Protein AF-A0A924SXF8-F1 (afdb_monomer)

Sequence (200 aa):
MKFSLQIQTGAGSKSRSRSLFQIPKNPAKGPARTVMILALWMTLASCSLAVVRPQQDMSDTSAAIKAAREVNAETLSPDLYRQANEAFFRARNEYRLKNFDLAKSYAAKARGFAERAEFESMQSGAQRMSTATPDAPPPPPPEPYAYPAPVGTPANPALQGTPSAPSTTQTPGSPSAGPSVPGGAPGTGGTPNPGGPSSP

Nearest PDB structures (foldseek):
  6rjx-assembly1_A  TM=6.994E-01  e=7.596E-01  Borreliella burgdorferi B31
  3qnj-assembly3_B  TM=4.629E-01  e=6.011E+00  Escherichia coli K-12

Secondary structure (DSSP, 8-state):
------------------------------HHHHHHHHHHHHHHHHGGG-----HHHHHHHHHHHHHHHHTTHHHH-HHHHHHHHHHHHHHHHHHHTT-HHHHHHHHHHHHHHHHHHHHHHHHTT------------------S------------TT----PPPP------------------------PPP-------

Mean predicted aligned error: 17.39 Å

Radius of gyration: 30.32 Å; Cα contacts (8 Å, |Δi|>4): 108; chains: 1; bounding box: 100×45×75 Å

Solvent-accessible surface area (backbone atoms only — not comparable to full-atom values): 12911 Å² total; per-residue (Å²): 137,88,84,80,83,83,82,82,80,81,82,80,82,76,82,78,82,82,74,83,77,79,79,81,88,77,82,88,76,61,69,69,61,55,53,53,52,53,52,52,52,53,57,60,62,62,64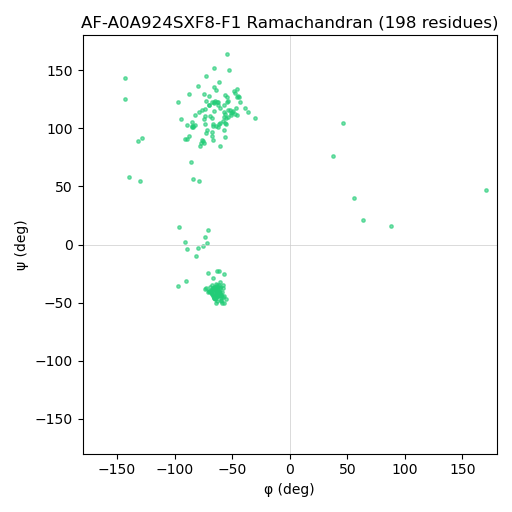,72,74,74,72,77,74,57,58,65,54,50,52,52,24,52,52,33,47,48,54,13,50,47,26,45,8,68,79,68,25,42,70,37,37,50,51,14,49,55,29,38,54,50,15,54,51,30,46,73,72,65,40,43,70,60,14,46,56,26,19,56,50,12,25,54,27,12,52,48,15,28,52,54,9,44,73,73,65,37,61,62,58,70,75,63,66,74,68,72,71,72,75,74,71,79,73,93,64,80,72,72,73,80,77,75,71,78,80,74,86,84,77,85,82,76,87,83,76,85,83,73,87,74,77,85,75,74,82,78,78,72,81,83,75,80,85,76,74,90,76,87,74,77,85,82,77,83,79,72,90,84,77,137

Structure (mmCIF, N/CA/C/O backbone):
data_AF-A0A924SXF8-F1
#
_entry.id   AF-A0A924SXF8-F1
#
loop_
_atom_site.group_PDB
_atom_site.id
_atom_site.type_symbol
_atom_site.label_atom_id
_atom_site.label_alt_id
_atom_site.label_comp_id
_atom_site.label_asym_id
_atom_site.label_entity_id
_atom_site.label_seq_id
_atom_site.pdbx_PDB_ins_code
_atom_site.Cartn_x
_atom_site.Cartn_y
_atom_site.Cartn_z
_atom_site.occupancy
_atom_site.B_iso_or_equiv
_atom_site.auth_seq_id
_atom_site.auth_comp_id
_atom_site.auth_asym_id
_atom_site.auth_atom_id
_atom_site.pdbx_PDB_model_num
ATOM 1 N N . MET A 1 1 ? -26.374 14.974 1.382 1.00 51.19 1 MET A N 1
ATOM 2 C CA . MET A 1 1 ? -25.180 15.619 0.789 1.00 51.19 1 MET A CA 1
ATOM 3 C C . MET A 1 1 ? -24.765 14.802 -0.433 1.00 51.19 1 MET A C 1
ATOM 5 O O . MET A 1 1 ? -24.428 13.640 -0.274 1.00 51.19 1 MET A O 1
ATOM 9 N N . LYS A 1 2 ? -24.923 15.337 -1.653 1.00 42.84 2 LYS A N 1
ATOM 10 C CA . LYS A 1 2 ? -24.641 14.637 -2.923 1.00 42.84 2 LYS A CA 1
ATOM 11 C C . LYS A 1 2 ? -23.213 14.969 -3.370 1.00 42.84 2 LYS A C 1
ATOM 13 O O . LYS A 1 2 ? -22.968 16.090 -3.801 1.00 42.84 2 LYS A O 1
ATOM 18 N N . PHE A 1 3 ? -22.291 14.013 -3.266 1.00 54.00 3 PHE A N 1
ATOM 19 C CA . PHE A 1 3 ? -20.944 14.139 -3.830 1.00 54.00 3 PHE A CA 1
ATOM 20 C C . PHE A 1 3 ? -20.974 13.728 -5.303 1.00 54.00 3 PHE A C 1
ATOM 22 O O . PHE A 1 3 ? -21.033 12.549 -5.641 1.00 54.00 3 PHE A O 1
ATOM 29 N N . SER A 1 4 ? -20.985 14.732 -6.178 1.00 57.72 4 SER A N 1
ATOM 30 C CA . SER A 1 4 ? -20.884 14.558 -7.624 1.00 57.72 4 SER A CA 1
ATOM 31 C C . SER A 1 4 ? -19.404 14.448 -7.994 1.00 57.72 4 SER A C 1
ATOM 33 O O . SER A 1 4 ? -18.683 15.445 -7.994 1.00 57.72 4 SER A O 1
ATOM 35 N N . LEU A 1 5 ? -18.927 13.226 -8.239 1.00 59.69 5 LEU A N 1
ATOM 36 C CA . LEU A 1 5 ? -17.546 12.957 -8.638 1.00 59.69 5 LEU A CA 1
ATOM 37 C C . LEU A 1 5 ? -17.449 13.021 -10.173 1.00 59.69 5 LEU A C 1
ATOM 39 O O . LEU A 1 5 ? -17.671 12.029 -10.864 1.00 59.69 5 LEU A O 1
ATOM 43 N N . GLN A 1 6 ? -17.150 14.201 -10.723 1.00 56.19 6 GLN A N 1
ATOM 44 C CA . GLN A 1 6 ? -16.763 14.319 -12.131 1.00 56.19 6 GLN A CA 1
ATOM 45 C C . GLN A 1 6 ? -15.333 13.794 -12.307 1.00 56.19 6 GLN A C 1
ATOM 47 O O . GLN A 1 6 ? -14.369 14.445 -11.910 1.00 56.19 6 GLN A O 1
ATOM 52 N N . ILE A 1 7 ? -15.188 12.623 -12.928 1.00 58.22 7 ILE A N 1
ATOM 53 C CA . ILE A 1 7 ? -13.895 12.148 -13.426 1.00 58.22 7 ILE A CA 1
ATOM 54 C C . ILE A 1 7 ? -13.739 12.655 -14.859 1.00 58.22 7 ILE A C 1
ATOM 56 O O . ILE A 1 7 ? -14.348 12.139 -15.794 1.00 58.22 7 ILE A O 1
ATOM 60 N N . GLN A 1 8 ? -12.929 13.697 -15.015 1.00 47.78 8 GLN A N 1
ATOM 61 C CA . GLN A 1 8 ? -12.599 14.302 -16.298 1.00 47.78 8 GLN A CA 1
ATOM 62 C C . GLN A 1 8 ? -11.441 13.517 -16.936 1.00 47.78 8 GLN A C 1
ATOM 64 O O . GLN A 1 8 ? -10.282 13.657 -16.551 1.00 47.78 8 GLN A O 1
ATOM 69 N N . THR A 1 9 ? -11.751 12.640 -17.890 1.00 45.38 9 THR A N 1
ATOM 70 C CA . THR A 1 9 ? -10.756 11.901 -18.680 1.00 45.38 9 THR A CA 1
ATOM 71 C C . THR A 1 9 ? -10.349 12.735 -19.896 1.00 45.38 9 THR A C 1
ATOM 73 O O . THR A 1 9 ? -10.985 12.727 -20.946 1.00 45.38 9 THR A O 1
ATOM 76 N N . GLY A 1 10 ? -9.273 13.509 -19.746 1.00 47.06 10 GLY A N 1
ATOM 77 C CA . GLY A 1 10 ? -8.681 14.295 -20.829 1.00 47.06 10 GLY A CA 1
ATOM 78 C C . GLY A 1 10 ? -7.880 13.425 -21.799 1.00 47.06 10 GLY A C 1
ATOM 79 O O . GLY A 1 10 ? -6.679 13.234 -21.621 1.00 47.06 10 GLY A O 1
ATOM 80 N N . ALA A 1 11 ? -8.528 12.913 -22.845 1.00 49.12 11 ALA A N 1
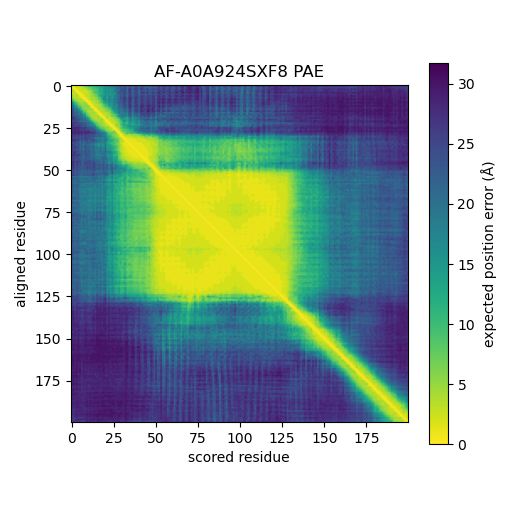ATOM 81 C CA . ALA A 1 11 ? -7.869 12.259 -23.975 1.00 49.12 11 ALA A CA 1
ATOM 82 C C . ALA A 1 11 ? -7.265 13.312 -24.930 1.00 49.12 11 ALA A C 1
ATOM 84 O O . ALA A 1 11 ? -7.872 13.721 -25.917 1.00 49.12 11 ALA A O 1
ATOM 85 N N . GLY A 1 12 ? -6.052 13.779 -24.623 1.00 51.91 12 GLY A N 1
ATOM 86 C CA . GLY A 1 12 ? -5.284 14.687 -25.479 1.00 51.91 12 GLY A CA 1
ATOM 87 C C . GLY A 1 12 ? -4.629 13.962 -26.658 1.00 51.91 12 GLY A C 1
ATOM 88 O O . GLY A 1 12 ? -3.474 13.550 -26.574 1.00 51.91 12 GLY A O 1
ATOM 89 N N . SER A 1 13 ? -5.356 13.826 -27.769 1.00 49.72 13 SER A N 1
ATOM 90 C CA . SER A 1 13 ? -4.833 13.331 -29.049 1.00 49.72 13 SER A CA 1
ATOM 91 C C . SER A 1 13 ? -3.927 14.382 -29.707 1.00 49.72 13 SER A C 1
ATOM 93 O O . SER A 1 13 ? -4.392 15.309 -30.369 1.00 49.72 13 SER A O 1
ATOM 95 N N . LYS A 1 14 ? -2.606 14.268 -29.510 1.00 57.16 14 LYS A N 1
ATOM 96 C CA . LYS A 1 14 ? -1.616 15.058 -30.258 1.00 57.16 14 LYS A CA 1
ATOM 97 C C . LYS A 1 14 ? -1.348 14.400 -31.611 1.00 57.16 14 LYS A C 1
ATOM 99 O O . LYS A 1 14 ? -0.621 13.412 -31.714 1.00 57.16 14 LYS A O 1
ATOM 104 N N . SER A 1 15 ? -1.950 15.000 -32.633 1.00 57.09 15 SER A N 1
ATOM 105 C CA . SER A 1 15 ? -1.690 14.787 -34.056 1.00 57.09 15 SER A CA 1
ATOM 106 C C . SER A 1 15 ? -0.183 14.798 -34.351 1.00 57.09 15 SER A C 1
ATOM 108 O O . SER A 1 15 ? 0.505 15.793 -34.116 1.00 57.09 15 SER A O 1
ATOM 110 N N . ARG A 1 16 ? 0.347 13.666 -34.832 1.00 57.38 16 ARG A N 1
ATOM 111 C CA . ARG A 1 16 ? 1.740 13.535 -35.278 1.00 57.38 16 ARG A CA 1
ATOM 112 C C . ARG A 1 16 ? 1.845 13.992 -36.730 1.00 57.38 16 ARG A C 1
ATOM 114 O O . ARG A 1 16 ? 1.539 13.227 -37.643 1.00 57.38 16 ARG A O 1
ATOM 121 N N . SER A 1 17 ? 2.344 15.208 -36.935 1.00 60.38 17 SER A N 1
ATOM 122 C CA . SER A 1 17 ? 2.905 15.630 -38.220 1.00 60.38 17 SER A CA 1
ATOM 123 C C . SER A 1 17 ? 4.040 14.683 -38.613 1.00 60.38 17 SER A C 1
ATOM 125 O O . SER A 1 17 ? 5.070 14.612 -37.943 1.00 60.38 17 SER A O 1
ATOM 127 N N . ARG A 1 18 ? 3.833 13.934 -39.700 1.00 58.84 18 ARG A N 1
ATOM 128 C CA . ARG A 1 18 ? 4.855 13.122 -40.366 1.00 58.84 18 ARG A CA 1
ATOM 129 C C . ARG A 1 18 ? 5.891 14.060 -40.990 1.00 58.84 18 ARG A C 1
ATOM 131 O O . ARG A 1 18 ? 5.703 14.516 -42.113 1.00 58.84 18 ARG A O 1
ATOM 138 N N . SER A 1 19 ? 6.974 14.359 -40.272 1.00 57.16 19 SER A N 1
ATOM 139 C CA . SER A 1 19 ? 8.163 14.923 -40.905 1.00 57.16 19 SER A CA 1
ATOM 140 C C . SER A 1 19 ? 8.861 13.814 -41.690 1.00 57.16 19 SER A C 1
ATOM 142 O O . SER A 1 19 ? 9.274 12.782 -41.160 1.00 57.16 19 SER A O 1
ATOM 144 N N . LEU A 1 20 ? 8.911 14.016 -43.002 1.00 68.69 20 LEU A N 1
ATOM 145 C CA . LEU A 1 20 ? 9.622 13.196 -43.966 1.00 68.69 20 LEU A CA 1
ATOM 146 C C . LEU A 1 20 ? 11.127 13.340 -43.682 1.00 68.69 20 LEU A C 1
ATOM 148 O O . LEU A 1 20 ? 11.776 14.267 -44.161 1.00 68.69 20 LEU A O 1
ATOM 152 N N . PHE A 1 21 ? 11.665 12.476 -42.822 1.00 53.75 21 PHE A N 1
ATOM 153 C CA . PHE A 1 21 ? 13.088 12.447 -42.497 1.00 53.75 21 PHE A CA 1
ATOM 154 C C . PHE A 1 21 ? 13.872 12.006 -43.739 1.00 53.75 21 PHE A C 1
ATOM 156 O O . PHE A 1 21 ? 13.904 10.828 -44.094 1.00 53.75 21 PHE A O 1
ATOM 163 N N . GLN A 1 22 ? 14.489 12.972 -44.419 1.00 56.34 22 GLN A N 1
ATOM 164 C CA . GLN A 1 22 ? 15.504 12.698 -45.427 1.00 56.34 22 GLN A CA 1
ATOM 165 C C . GLN A 1 22 ? 16.711 12.051 -44.740 1.00 56.34 22 GLN A C 1
ATOM 167 O O . GLN A 1 22 ? 17.268 12.601 -43.793 1.00 56.34 22 GLN A O 1
ATOM 172 N N . ILE A 1 23 ? 17.092 10.862 -45.206 1.00 57.41 23 ILE A N 1
ATOM 173 C CA . ILE A 1 23 ? 18.226 10.089 -44.695 1.00 57.41 23 ILE A CA 1
ATOM 174 C C . ILE A 1 23 ? 19.505 10.629 -45.362 1.00 57.41 23 ILE A C 1
ATOM 176 O O . ILE A 1 23 ? 19.668 10.434 -46.571 1.00 57.41 23 ILE A O 1
ATOM 180 N N . PRO A 1 24 ? 20.428 11.290 -44.637 1.00 61.16 24 PRO A N 1
ATOM 181 C CA . PRO A 1 24 ? 21.704 11.694 -45.214 1.00 61.16 24 PRO A CA 1
ATOM 182 C C . PRO A 1 24 ? 22.582 10.459 -45.467 1.00 61.16 24 PRO A C 1
ATOM 184 O O . PRO A 1 24 ? 22.932 9.717 -44.546 1.00 61.16 24 PRO A O 1
ATOM 187 N N . LYS A 1 25 ? 22.961 10.245 -46.731 1.00 57.00 25 LYS A N 1
ATOM 188 C CA . LYS A 1 25 ? 23.947 9.237 -47.148 1.00 57.00 25 LYS A CA 1
ATOM 189 C C . LYS A 1 25 ? 25.353 9.733 -46.794 1.00 57.00 25 LYS A C 1
ATOM 191 O O . LYS A 1 25 ? 25.991 10.405 -47.596 1.00 57.00 25 LYS A O 1
ATOM 196 N N . ASN A 1 26 ? 25.828 9.421 -45.590 1.00 57.44 26 ASN A N 1
ATOM 197 C CA . ASN A 1 26 ? 27.209 9.707 -45.198 1.00 57.44 26 ASN A CA 1
ATOM 198 C C . ASN A 1 26 ? 28.152 8.555 -45.608 1.00 57.44 26 ASN A C 1
ATOM 200 O O . ASN A 1 26 ? 27.863 7.402 -45.278 1.00 57.44 26 ASN A O 1
ATOM 204 N N . PRO A 1 27 ? 29.281 8.838 -46.285 1.00 62.22 27 PRO A N 1
ATOM 205 C CA . PRO A 1 27 ? 30.228 7.821 -46.730 1.00 62.22 27 PRO A CA 1
ATOM 206 C C . PRO A 1 27 ? 31.170 7.345 -45.607 1.00 62.22 27 PRO A C 1
ATOM 208 O O . PRO A 1 27 ? 31.709 8.135 -44.833 1.00 62.22 27 PRO A O 1
ATOM 211 N N . ALA A 1 28 ? 31.351 6.022 -45.558 1.00 58.47 28 ALA A N 1
ATOM 212 C CA . ALA A 1 28 ? 32.503 5.269 -45.049 1.00 58.47 28 ALA A CA 1
ATOM 213 C C . ALA A 1 28 ? 33.222 5.808 -43.789 1.00 58.47 28 ALA A C 1
ATOM 215 O O . ALA A 1 28 ? 34.350 6.291 -43.848 1.00 58.47 28 ALA A O 1
ATOM 216 N N . LYS A 1 29 ? 32.623 5.622 -42.606 1.00 56.16 29 LYS A N 1
ATOM 217 C CA . LYS A 1 29 ? 33.381 5.542 -41.341 1.00 56.16 29 LYS A CA 1
ATOM 218 C C . LYS A 1 29 ? 33.590 4.060 -41.018 1.00 56.16 29 LYS A C 1
ATOM 220 O O . LYS A 1 29 ? 32.617 3.318 -40.962 1.00 56.16 29 LYS A O 1
ATOM 225 N N . GLY A 1 30 ? 34.851 3.643 -40.867 1.00 69.12 30 GLY A N 1
ATOM 226 C CA . GLY A 1 30 ? 35.259 2.238 -40.732 1.00 69.12 30 GLY A CA 1
ATOM 227 C C . GLY A 1 30 ? 34.557 1.455 -39.607 1.00 69.12 30 GLY A C 1
ATOM 228 O O . GLY A 1 30 ? 33.987 2.058 -38.691 1.00 69.12 30 GLY A O 1
ATOM 229 N N . PRO A 1 31 ? 34.632 0.108 -39.642 1.00 77.56 31 PRO A N 1
ATOM 230 C CA . PRO A 1 31 ? 33.830 -0.786 -38.797 1.00 77.56 31 PRO A CA 1
ATOM 231 C C . PRO A 1 31 ? 34.003 -0.534 -37.291 1.00 77.56 31 PRO A C 1
ATOM 233 O O . PRO A 1 31 ? 33.070 -0.757 -36.524 1.00 77.56 31 PRO A O 1
ATOM 236 N N . ALA A 1 32 ? 35.143 0.023 -36.866 1.00 78.81 32 ALA A N 1
ATOM 237 C CA . ALA A 1 32 ? 35.430 0.347 -35.469 1.00 78.81 32 ALA A CA 1
ATOM 238 C C . ALA A 1 32 ? 34.412 1.313 -34.829 1.00 78.81 32 ALA A C 1
ATOM 240 O O . ALA A 1 32 ? 34.043 1.137 -33.670 1.00 78.81 32 ALA A O 1
ATOM 241 N N . ARG A 1 33 ? 33.904 2.308 -35.572 1.00 81.94 33 ARG A N 1
ATOM 242 C CA . ARG A 1 33 ? 32.908 3.256 -35.035 1.00 81.94 33 ARG A CA 1
ATOM 243 C C . ARG A 1 33 ? 31.532 2.614 -34.876 1.00 81.94 33 ARG A C 1
ATOM 245 O O . ARG A 1 33 ? 30.848 2.883 -33.893 1.00 81.94 33 ARG A O 1
ATOM 252 N N . THR A 1 34 ? 31.149 1.742 -35.803 1.00 84.12 34 THR A N 1
ATOM 253 C CA . THR A 1 34 ? 29.876 1.013 -35.741 1.00 84.12 34 THR A CA 1
ATOM 254 C C . THR A 1 34 ? 29.870 0.008 -34.593 1.00 84.12 34 THR A C 1
ATOM 256 O O . THR A 1 34 ? 28.885 -0.062 -33.866 1.00 84.12 34 THR A O 1
ATOM 259 N N . VAL A 1 35 ? 30.981 -0.706 -34.369 1.00 90.44 35 VAL A N 1
ATOM 260 C CA . VAL A 1 35 ? 31.127 -1.632 -33.232 1.00 90.44 35 VAL A CA 1
ATOM 261 C C . VAL A 1 35 ? 31.004 -0.889 -31.898 1.00 90.44 35 VAL A C 1
ATOM 263 O O . VAL A 1 35 ? 30.296 -1.356 -31.010 1.00 90.44 35 VAL A O 1
ATOM 266 N N . MET A 1 36 ? 31.602 0.302 -31.774 1.00 89.69 36 MET A N 1
ATOM 267 C CA . MET A 1 36 ? 31.482 1.123 -30.562 1.00 89.69 36 MET A CA 1
ATOM 268 C C . MET A 1 36 ? 30.040 1.578 -30.301 1.00 89.69 36 MET A C 1
ATOM 270 O O . MET A 1 36 ? 29.562 1.500 -29.172 1.00 89.69 36 MET A O 1
ATOM 274 N N . ILE A 1 37 ? 29.330 2.022 -31.345 1.00 92.12 37 ILE A N 1
ATOM 275 C CA . ILE A 1 37 ? 27.925 2.432 -31.227 1.00 92.12 37 ILE A CA 1
ATOM 276 C C . ILE A 1 37 ? 27.059 1.227 -30.837 1.00 92.12 37 ILE A C 1
ATOM 278 O O . ILE A 1 37 ? 26.239 1.338 -29.934 1.00 92.12 37 ILE A O 1
ATOM 282 N N . LEU A 1 38 ? 27.263 0.061 -31.449 1.00 91.69 38 LEU A N 1
ATOM 283 C CA . LEU A 1 38 ? 26.466 -1.135 -31.165 1.00 91.69 38 LEU A CA 1
ATOM 284 C C . LEU A 1 38 ? 26.715 -1.676 -29.745 1.00 91.69 38 LEU A C 1
ATOM 286 O O . LEU A 1 38 ? 25.766 -2.053 -29.060 1.00 91.69 38 LEU A O 1
ATOM 290 N N . ALA A 1 39 ? 27.961 -1.628 -29.264 1.00 93.06 39 ALA A N 1
ATOM 291 C CA . ALA A 1 39 ? 28.301 -1.953 -27.880 1.00 93.06 39 ALA A CA 1
ATOM 292 C C . ALA A 1 39 ? 27.656 -0.977 -26.879 1.00 93.06 39 ALA A C 1
ATOM 294 O O . ALA A 1 39 ? 27.126 -1.413 -25.860 1.00 93.06 39 ALA A O 1
ATOM 295 N N . LEU A 1 40 ? 27.629 0.324 -27.191 1.00 92.44 40 LEU A N 1
ATOM 296 C CA . LEU A 1 40 ? 26.956 1.337 -26.373 1.00 92.44 40 LEU A CA 1
ATOM 297 C C . LEU A 1 40 ? 25.435 1.121 -26.320 1.00 92.44 40 LEU A C 1
ATOM 299 O O . LEU A 1 40 ? 24.816 1.291 -25.273 1.00 92.44 40 LEU A O 1
ATOM 303 N N . TRP A 1 41 ? 24.822 0.708 -27.430 1.00 92.62 41 TRP A N 1
ATOM 304 C CA . TRP A 1 41 ? 23.404 0.346 -27.449 1.00 92.62 41 TRP A CA 1
ATOM 305 C C . TRP A 1 41 ? 23.116 -0.913 -26.619 1.00 92.62 41 TRP A C 1
ATOM 307 O O . TRP A 1 41 ? 22.109 -0.949 -25.915 1.00 92.62 41 TRP A O 1
ATOM 317 N N . MET A 1 42 ? 24.006 -1.910 -26.635 1.00 89.50 42 MET A N 1
ATOM 318 C CA . MET A 1 42 ? 23.862 -3.122 -25.817 1.00 89.50 42 MET A CA 1
ATOM 319 C C . MET A 1 42 ? 24.012 -2.848 -24.318 1.00 89.50 42 MET A C 1
ATOM 321 O O . MET A 1 42 ? 23.250 -3.391 -23.518 1.00 89.50 42 MET A O 1
ATOM 325 N N . THR A 1 43 ? 24.934 -1.969 -23.916 1.00 88.06 43 THR A N 1
ATOM 326 C CA . THR A 1 43 ? 25.069 -1.586 -22.504 1.00 88.06 43 THR A CA 1
ATOM 327 C C . THR A 1 43 ? 23.893 -0.731 -22.034 1.00 88.06 43 THR A C 1
ATOM 329 O O . THR A 1 43 ? 23.356 -0.989 -20.957 1.00 88.06 43 THR A O 1
ATOM 332 N N . LEU A 1 44 ? 23.403 0.208 -22.851 1.00 84.69 44 LEU A N 1
ATOM 333 C CA . LEU A 1 44 ? 22.215 1.009 -22.525 1.00 84.69 44 LEU A CA 1
ATOM 334 C C . LEU A 1 44 ? 20.933 0.165 -22.441 1.00 84.69 44 LEU A C 1
ATOM 336 O O . LEU A 1 44 ? 20.119 0.390 -21.546 1.00 84.69 44 LEU A O 1
ATOM 340 N N . ALA A 1 45 ? 20.771 -0.838 -23.308 1.00 86.38 45 ALA A N 1
ATOM 341 C CA . ALA A 1 45 ? 19.632 -1.756 -23.262 1.00 86.38 45 ALA A CA 1
ATOM 342 C C . ALA A 1 45 ? 19.632 -2.644 -22.003 1.00 86.38 45 ALA A C 1
ATOM 344 O O . ALA A 1 45 ? 18.569 -3.028 -21.515 1.00 86.38 45 ALA A O 1
ATOM 345 N N . SER A 1 46 ? 20.809 -2.943 -21.441 1.00 85.31 46 SER A N 1
ATOM 346 C CA . SER A 1 46 ? 20.928 -3.791 -20.247 1.00 85.31 46 SER A CA 1
ATOM 347 C C . SER A 1 46 ? 20.429 -3.123 -18.954 1.00 85.31 46 SER A C 1
ATOM 349 O O . SER A 1 46 ? 19.974 -3.814 -18.043 1.00 85.31 46 SER A O 1
ATOM 351 N N . CYS A 1 47 ? 20.413 -1.786 -18.880 1.00 76.06 47 CYS A N 1
ATOM 352 C CA . CYS A 1 47 ? 19.994 -1.059 -17.674 1.00 76.06 47 CYS A CA 1
ATOM 353 C C . CYS A 1 47 ? 18.468 -0.913 -17.505 1.00 76.06 47 CYS A C 1
ATOM 355 O O . CYS A 1 47 ? 18.015 -0.508 -16.436 1.00 76.06 47 CYS A O 1
ATOM 357 N N . SER A 1 48 ? 17.643 -1.247 -18.504 1.00 70.25 48 SER A N 1
ATOM 358 C CA . SER A 1 48 ? 16.182 -1.043 -18.432 1.00 70.25 48 SER A CA 1
ATOM 359 C C . SER A 1 48 ? 15.416 -2.104 -17.627 1.00 70.25 48 SER A C 1
ATOM 361 O O . SER A 1 48 ? 14.208 -1.981 -17.449 1.00 70.25 48 SER A O 1
ATOM 363 N N . LEU A 1 49 ? 16.088 -3.142 -17.120 1.00 67.75 49 LEU A N 1
ATOM 364 C CA . LEU A 1 49 ? 15.443 -4.238 -16.381 1.00 67.75 49 LEU A CA 1
ATOM 365 C C . LEU A 1 49 ? 15.338 -3.998 -14.865 1.00 67.75 49 LEU A C 1
ATOM 367 O O . LEU A 1 49 ? 14.714 -4.795 -14.163 1.00 67.75 49 LEU A O 1
ATOM 371 N N . ALA A 1 50 ? 15.893 -2.901 -14.347 1.00 77.25 50 ALA A N 1
ATOM 372 C CA . ALA A 1 50 ? 15.846 -2.570 -12.924 1.00 77.25 50 ALA A CA 1
ATOM 373 C C . ALA A 1 50 ? 14.542 -1.846 -12.533 1.00 77.25 50 ALA A C 1
ATOM 375 O O . ALA A 1 50 ? 14.569 -0.752 -11.971 1.00 77.25 50 ALA A O 1
ATOM 376 N N . VAL A 1 51 ? 13.378 -2.445 -12.812 1.00 81.81 51 VAL A N 1
ATOM 377 C CA . VAL A 1 51 ? 12.131 -1.979 -12.186 1.00 81.81 51 VAL A CA 1
ATOM 378 C C . VAL A 1 51 ? 12.142 -2.432 -10.728 1.00 81.81 51 VAL A C 1
ATOM 380 O O . VAL A 1 51 ? 12.080 -3.628 -10.427 1.00 81.81 51 VAL A O 1
ATOM 383 N N . VAL A 1 52 ? 12.269 -1.469 -9.815 1.00 91.69 52 VAL A N 1
ATOM 384 C CA . VAL A 1 52 ? 12.336 -1.722 -8.372 1.00 91.69 52 VAL A CA 1
ATOM 385 C C . VAL A 1 52 ? 11.001 -2.293 -7.897 1.00 91.69 52 VAL A C 1
ATOM 387 O O . VAL A 1 52 ? 9.948 -1.675 -8.046 1.00 91.69 52 VAL A O 1
ATOM 390 N N . ARG A 1 53 ? 11.037 -3.490 -7.304 1.00 95.00 53 ARG A N 1
ATOM 391 C CA . ARG A 1 53 ? 9.851 -4.119 -6.713 1.00 95.00 53 ARG A CA 1
ATOM 392 C C . ARG A 1 53 ? 9.456 -3.345 -5.446 1.00 95.00 53 ARG A C 1
ATOM 394 O O . ARG A 1 53 ? 10.307 -3.213 -4.566 1.00 95.00 53 ARG A O 1
ATOM 401 N N . PRO A 1 54 ? 8.195 -2.901 -5.282 1.00 97.12 54 PRO A N 1
ATOM 402 C CA . PRO A 1 54 ? 7.751 -2.1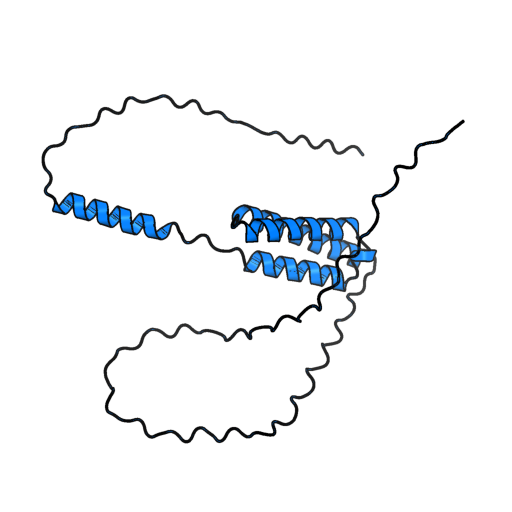18 -4.126 1.00 97.12 54 PRO A CA 1
ATOM 403 C C . PRO A 1 54 ? 7.505 -3.016 -2.898 1.00 97.12 54 PRO A C 1
ATOM 405 O O . PRO A 1 54 ? 6.413 -3.056 -2.339 1.00 97.12 54 PRO A O 1
ATOM 408 N N . GLN A 1 55 ? 8.514 -3.798 -2.501 1.00 97.00 55 GLN A N 1
ATOM 409 C CA . GLN A 1 55 ? 8.444 -4.700 -1.346 1.00 97.00 55 GLN A CA 1
ATOM 410 C C . GLN A 1 55 ? 8.200 -3.926 -0.048 1.00 97.00 55 GLN A C 1
ATOM 412 O O . GLN A 1 55 ? 7.365 -4.339 0.751 1.00 97.00 55 GLN A O 1
ATOM 417 N N . GLN A 1 56 ? 8.865 -2.778 0.103 1.00 97.62 56 GLN A N 1
ATOM 418 C CA . GLN A 1 56 ? 8.733 -1.919 1.276 1.00 97.62 56 GLN A CA 1
ATOM 419 C C . GLN A 1 56 ? 7.320 -1.330 1.411 1.00 97.62 56 GLN A C 1
ATOM 421 O O . GLN A 1 56 ? 6.712 -1.420 2.471 1.00 97.62 56 GLN A O 1
ATOM 426 N N . ASP A 1 57 ? 6.734 -0.818 0.323 1.00 98.12 57 ASP A N 1
ATOM 427 C CA . ASP A 1 57 ? 5.367 -0.276 0.361 1.00 98.12 57 ASP A CA 1
ATOM 428 C C . ASP A 1 57 ? 4.335 -1.361 0.734 1.00 98.12 57 ASP A C 1
ATOM 430 O O . ASP A 1 57 ? 3.373 -1.110 1.465 1.00 98.12 57 ASP A O 1
ATOM 434 N N . MET A 1 58 ? 4.542 -2.593 0.256 1.00 98.06 58 MET A N 1
ATOM 435 C CA . MET A 1 58 ? 3.676 -3.735 0.563 1.00 98.06 58 MET A CA 1
ATOM 436 C C . MET A 1 58 ? 3.815 -4.192 2.020 1.00 98.06 58 MET A C 1
ATOM 438 O O . MET A 1 58 ? 2.798 -4.509 2.645 1.00 98.06 58 MET A O 1
ATOM 442 N N . SER A 1 59 ? 5.037 -4.214 2.571 1.00 98.25 59 SER A N 1
ATOM 443 C CA . SER A 1 59 ? 5.265 -4.536 3.984 1.00 98.25 59 SER A CA 1
ATOM 444 C C . SER A 1 59 ? 4.663 -3.474 4.899 1.00 98.25 59 SER A C 1
ATOM 446 O O . SER A 1 59 ? 3.920 -3.827 5.814 1.00 98.25 59 SER A O 1
ATOM 448 N N . ASP A 1 60 ? 4.876 -2.193 4.598 1.00 98.25 60 ASP A N 1
ATOM 449 C CA . ASP A 1 60 ? 4.331 -1.072 5.369 1.00 98.25 60 ASP A CA 1
ATOM 450 C C . ASP A 1 60 ? 2.800 -1.106 5.399 1.00 98.25 60 ASP A C 1
ATOM 452 O O . ASP A 1 60 ? 2.183 -0.963 6.452 1.00 98.25 60 ASP A O 1
ATOM 456 N N . THR A 1 61 ? 2.173 -1.368 4.249 1.00 98.50 61 THR A N 1
ATOM 457 C CA . THR A 1 61 ? 0.712 -1.490 4.152 1.00 98.50 61 THR A CA 1
ATOM 458 C C . THR A 1 61 ? 0.189 -2.658 4.988 1.00 98.50 61 THR A C 1
ATOM 460 O O . THR A 1 61 ? -0.825 -2.530 5.671 1.00 98.50 61 THR A O 1
ATOM 463 N N . SER A 1 62 ? 0.882 -3.802 4.971 1.00 98.38 62 SER A N 1
ATOM 464 C CA . SER A 1 62 ? 0.491 -4.955 5.788 1.00 98.38 62 SER A CA 1
ATOM 465 C C . SER A 1 62 ? 0.627 -4.687 7.289 1.00 98.38 62 SER A C 1
ATOM 467 O O . SER A 1 62 ? -0.234 -5.110 8.060 1.00 98.38 62 SER A O 1
ATOM 469 N N . ALA A 1 63 ? 1.657 -3.936 7.694 1.00 98.06 63 ALA A N 1
ATOM 470 C CA . ALA A 1 63 ? 1.842 -3.497 9.071 1.00 98.06 63 ALA A CA 1
ATOM 471 C C . ALA A 1 63 ? 0.737 -2.517 9.499 1.00 98.06 63 ALA A C 1
ATOM 473 O O . ALA A 1 63 ? 0.172 -2.685 10.574 1.00 98.06 63 ALA A O 1
ATOM 474 N N . ALA A 1 64 ? 0.357 -1.568 8.636 1.00 98.12 64 ALA A N 1
ATOM 475 C CA . ALA A 1 64 ? -0.734 -0.628 8.901 1.00 98.12 64 ALA A CA 1
ATOM 476 C C . ALA A 1 64 ? -2.098 -1.329 9.054 1.00 98.12 64 ALA A C 1
ATOM 478 O O . ALA A 1 64 ? -2.837 -1.052 9.994 1.00 98.12 64 ALA A O 1
ATOM 479 N N . ILE A 1 65 ? -2.429 -2.291 8.181 1.00 98.25 65 ILE A N 1
ATOM 480 C CA . ILE A 1 65 ? -3.669 -3.083 8.308 1.00 98.25 65 ILE A CA 1
ATOM 481 C C . ILE A 1 65 ? -3.667 -3.904 9.606 1.00 98.25 65 ILE A C 1
ATOM 483 O O . ILE A 1 65 ? -4.714 -4.059 10.239 1.00 98.25 65 ILE A O 1
ATOM 487 N N . LYS A 1 66 ? -2.503 -4.424 10.016 1.00 97.38 66 LYS A N 1
ATOM 488 C CA . LYS A 1 66 ? -2.354 -5.133 11.291 1.00 97.38 66 LYS A CA 1
ATOM 489 C C . LYS A 1 66 ? -2.581 -4.194 12.482 1.00 97.38 66 LYS A C 1
ATOM 491 O O . LYS A 1 66 ? -3.361 -4.547 13.357 1.00 97.38 66 LYS A O 1
ATOM 496 N N . ALA A 1 67 ? -1.989 -3.001 12.478 1.00 96.50 67 ALA A N 1
ATOM 497 C CA . ALA A 1 67 ? -2.197 -1.993 13.521 1.00 96.50 67 ALA A CA 1
ATOM 498 C C . ALA A 1 67 ? -3.675 -1.571 13.633 1.00 96.50 67 ALA A C 1
ATOM 500 O O . ALA A 1 67 ? -4.234 -1.541 14.726 1.00 96.50 67 ALA A O 1
ATOM 501 N N . ALA A 1 68 ? -4.354 -1.356 12.499 1.00 97.50 68 ALA A N 1
ATOM 502 C CA . ALA A 1 68 ? -5.790 -1.073 12.478 1.00 97.50 68 ALA A CA 1
ATOM 503 C C . ALA A 1 68 ? -6.623 -2.227 13.072 1.00 97.50 68 ALA A C 1
ATOM 505 O O . ALA A 1 68 ? -7.608 -2.001 13.775 1.00 97.50 68 ALA A O 1
ATOM 506 N N . ARG A 1 69 ? -6.219 -3.482 12.841 1.00 97.12 69 ARG A N 1
ATOM 507 C CA . ARG A 1 69 ? -6.868 -4.643 13.465 1.00 97.12 69 ARG A CA 1
ATOM 508 C C . ARG A 1 69 ? -6.658 -4.678 14.982 1.00 97.12 69 ARG A C 1
ATOM 510 O O . ARG A 1 69 ? -7.597 -5.004 15.697 1.00 97.12 69 ARG A O 1
ATOM 517 N N . GLU A 1 70 ? -5.474 -4.322 15.477 1.00 95.81 70 GLU A N 1
ATOM 518 C CA . GLU A 1 70 ? -5.150 -4.309 16.918 1.00 95.81 70 GLU A CA 1
ATOM 519 C C . GLU A 1 70 ? -6.003 -3.309 17.729 1.00 95.81 70 GLU A C 1
ATOM 521 O O . GLU A 1 70 ? -6.202 -3.494 18.931 1.00 95.81 70 GLU A O 1
ATOM 526 N N . VAL A 1 71 ? -6.563 -2.281 17.079 1.00 96.88 71 VAL A N 1
ATOM 527 C CA . VAL A 1 71 ? -7.545 -1.347 17.670 1.00 96.88 71 VAL A CA 1
ATOM 528 C C . VAL A 1 71 ? -9.004 -1.720 17.372 1.00 96.88 71 VAL A C 1
ATOM 530 O O . VAL A 1 71 ? -9.898 -0.896 17.541 1.00 96.88 71 VAL A O 1
ATOM 533 N N . ASN A 1 72 ? -9.276 -2.944 16.912 1.00 96.00 72 ASN A N 1
ATOM 534 C CA . ASN A 1 72 ? -10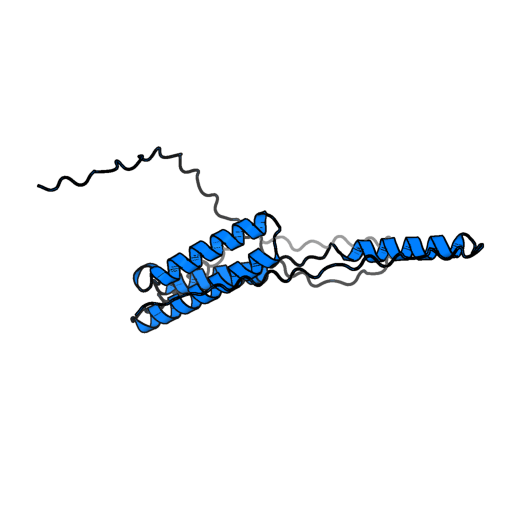.618 -3.412 16.544 1.00 96.00 72 ASN A CA 1
ATOM 535 C C . ASN A 1 72 ? -11.327 -2.529 15.495 1.00 96.00 72 ASN A C 1
ATOM 537 O O . ASN A 1 72 ? -12.542 -2.315 15.554 1.00 96.00 72 ASN A O 1
ATOM 541 N N . ALA A 1 73 ? -10.592 -2.045 14.486 1.00 97.81 73 ALA A N 1
ATOM 542 C CA . ALA A 1 73 ? -11.192 -1.267 13.398 1.00 97.81 73 ALA A CA 1
ATOM 543 C C . ALA A 1 73 ? -12.240 -2.048 12.590 1.00 97.81 73 ALA A C 1
ATOM 545 O O . ALA A 1 73 ? -13.140 -1.454 12.006 1.00 97.81 73 ALA A O 1
ATOM 546 N N . GLU A 1 74 ? -12.181 -3.381 12.614 1.00 97.25 74 GLU A N 1
ATOM 547 C CA . GLU A 1 74 ? -13.187 -4.263 12.011 1.00 97.25 74 GLU A CA 1
ATOM 548 C C . GLU A 1 74 ? -14.600 -4.029 12.564 1.00 97.25 74 GLU A C 1
ATOM 550 O O . GLU A 1 74 ? -15.569 -4.120 11.814 1.00 97.25 74 GLU A O 1
ATOM 555 N N . THR A 1 75 ? -14.724 -3.704 13.854 1.00 97.56 75 THR A N 1
ATOM 556 C CA . THR A 1 75 ? -16.017 -3.459 14.509 1.00 97.56 75 THR A CA 1
ATOM 557 C C . THR A 1 75 ? -16.366 -1.980 14.587 1.00 97.56 75 THR A C 1
ATOM 559 O O . THR A 1 75 ? -17.536 -1.628 14.479 1.00 97.56 75 THR A O 1
ATOM 562 N N . LEU A 1 76 ? -15.366 -1.116 14.790 1.00 97.50 76 LEU A N 1
ATOM 563 C CA . LEU A 1 76 ? -15.584 0.311 15.052 1.00 97.50 76 LEU A CA 1
ATOM 564 C C . LEU A 1 76 ? -15.620 1.161 13.777 1.00 97.50 76 LEU A C 1
ATOM 566 O O . LEU A 1 76 ? -16.345 2.147 13.729 1.00 97.50 76 LEU A O 1
ATOM 570 N N . SER A 1 77 ? -14.875 0.777 12.737 1.00 98.00 77 SER A N 1
ATOM 571 C CA . SER A 1 77 ? -14.806 1.495 11.455 1.00 98.00 77 SER A CA 1
ATOM 572 C C . SER A 1 77 ? -14.784 0.526 10.252 1.00 98.00 77 SER A C 1
ATOM 574 O O . SER A 1 77 ? -13.861 0.545 9.423 1.00 98.00 77 SER A O 1
ATOM 576 N N . PRO A 1 78 ? -15.817 -0.334 10.103 1.00 98.00 78 PRO A N 1
ATOM 577 C CA . PRO A 1 78 ? -15.824 -1.414 9.112 1.00 98.00 78 PRO A CA 1
ATOM 578 C C . PRO A 1 78 ? -15.704 -0.920 7.664 1.00 98.00 78 PRO A C 1
ATOM 580 O O . PRO A 1 78 ? -15.101 -1.595 6.826 1.00 98.00 78 PRO A O 1
ATOM 583 N N . ASP A 1 79 ? -16.234 0.267 7.355 1.00 98.25 79 ASP A N 1
ATOM 584 C CA . ASP A 1 79 ? -16.226 0.820 6.000 1.00 98.25 79 ASP A CA 1
ATOM 585 C C . ASP A 1 79 ? -14.813 1.147 5.507 1.00 98.25 79 ASP A C 1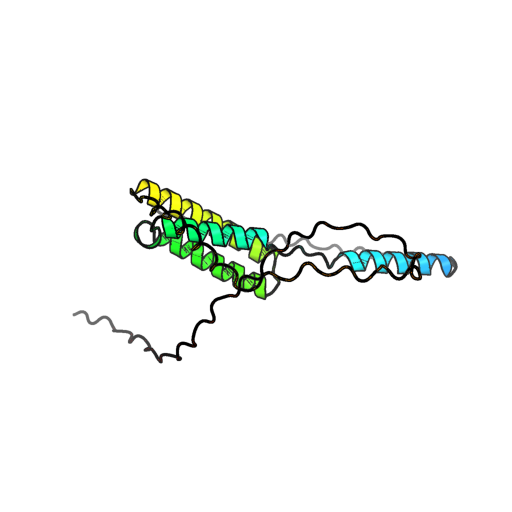
ATOM 587 O O . ASP A 1 79 ? -14.452 0.793 4.378 1.00 98.25 79 ASP A O 1
ATOM 591 N N . LEU A 1 80 ? -14.001 1.803 6.342 1.00 98.50 80 LEU A N 1
ATOM 592 C CA . LEU A 1 80 ? -12.613 2.129 6.013 1.00 98.50 80 LEU A CA 1
ATOM 593 C C . LEU A 1 80 ? -11.741 0.874 6.016 1.00 98.50 80 LEU A C 1
ATOM 595 O O . LEU A 1 80 ? -10.926 0.688 5.109 1.00 98.50 80 LEU A O 1
ATOM 599 N N . TYR A 1 81 ? -11.948 -0.021 6.985 1.00 98.56 81 TYR A N 1
ATOM 600 C CA . TYR A 1 81 ? -11.187 -1.263 7.077 1.00 98.56 81 TYR A CA 1
ATOM 601 C C . TYR A 1 81 ? -11.436 -2.190 5.872 1.00 98.56 81 TYR A C 1
ATOM 603 O O . TYR A 1 81 ? -10.496 -2.761 5.308 1.00 98.56 81 TYR A O 1
ATOM 611 N N . ARG A 1 82 ? -12.685 -2.299 5.396 1.00 98.56 82 ARG A N 1
ATOM 612 C CA . ARG A 1 82 ? -13.012 -3.068 4.184 1.00 98.56 82 ARG A CA 1
ATOM 613 C C . ARG A 1 82 ? -12.365 -2.462 2.937 1.00 98.56 82 ARG A C 1
ATOM 615 O O . ARG A 1 82 ? -11.759 -3.196 2.158 1.00 98.56 82 ARG A O 1
ATOM 622 N N . GLN A 1 83 ? -12.420 -1.137 2.780 1.00 98.69 83 GLN A N 1
ATOM 623 C CA . GLN A 1 83 ? -11.764 -0.435 1.667 1.00 98.69 83 GLN A CA 1
ATOM 624 C C . GLN A 1 83 ? -10.243 -0.641 1.663 1.00 98.69 83 GLN A C 1
ATOM 626 O O . GLN A 1 83 ? -9.658 -0.868 0.600 1.00 98.69 83 GLN A O 1
ATOM 631 N N . ALA A 1 84 ? -9.604 -0.617 2.838 1.00 98.62 84 ALA A N 1
ATOM 632 C CA . ALA A 1 84 ? -8.178 -0.904 2.980 1.00 98.62 84 ALA A CA 1
ATOM 633 C C . ALA A 1 84 ? -7.836 -2.317 2.482 1.00 98.62 84 ALA A C 1
ATOM 635 O O . ALA A 1 84 ? -6.922 -2.485 1.670 1.00 98.62 84 ALA A O 1
ATOM 636 N N . ASN A 1 85 ? -8.612 -3.323 2.899 1.00 98.50 85 ASN A N 1
ATOM 637 C CA . ASN A 1 85 ? -8.421 -4.707 2.467 1.00 98.50 85 ASN A CA 1
ATOM 638 C C . ASN A 1 85 ? -8.639 -4.879 0.961 1.00 98.50 85 ASN A C 1
ATOM 640 O O . ASN A 1 85 ? -7.785 -5.452 0.288 1.00 98.50 85 ASN A O 1
ATOM 644 N N . GLU A 1 86 ? -9.732 -4.354 0.404 1.00 98.69 86 GLU A N 1
ATOM 645 C CA . GLU A 1 86 ? -10.008 -4.428 -1.035 1.00 98.69 86 GLU A CA 1
ATOM 646 C C . GLU A 1 86 ? -8.884 -3.799 -1.871 1.00 98.69 86 GLU A C 1
ATOM 648 O O . GLU A 1 86 ? -8.425 -4.393 -2.851 1.00 98.69 86 GLU A O 1
ATOM 653 N N . ALA A 1 87 ? -8.397 -2.619 -1.472 1.00 98.62 87 ALA A N 1
ATOM 654 C CA . ALA A 1 87 ? -7.275 -1.962 -2.134 1.00 98.62 87 ALA A CA 1
ATOM 655 C C . ALA A 1 87 ? -5.979 -2.784 -2.016 1.00 98.62 87 ALA A C 1
ATOM 657 O O . ALA A 1 87 ? -5.253 -2.924 -3.003 1.00 98.62 87 ALA A O 1
ATOM 658 N N . PHE A 1 88 ? -5.705 -3.391 -0.857 1.00 98.56 88 PHE A N 1
ATOM 659 C CA . PHE A 1 88 ? -4.521 -4.228 -0.658 1.00 98.56 88 PHE A CA 1
ATOM 660 C C . PHE A 1 88 ? -4.581 -5.543 -1.450 1.00 98.56 88 PHE A C 1
ATOM 662 O O . PHE A 1 88 ? -3.573 -5.979 -2.012 1.00 98.56 88 PHE A O 1
ATOM 669 N N . PHE A 1 89 ? -5.763 -6.153 -1.578 1.00 98.56 89 PHE A N 1
ATOM 670 C CA . PHE A 1 89 ? -5.972 -7.312 -2.450 1.00 98.56 89 PHE A CA 1
ATOM 671 C C . PHE A 1 89 ? -5.685 -6.974 -3.915 1.00 98.56 89 PHE A C 1
ATOM 673 O O . PHE A 1 89 ? -4.979 -7.732 -4.585 1.00 98.56 89 PHE A O 1
ATOM 680 N N . ARG A 1 90 ? -6.145 -5.811 -4.398 1.00 98.62 90 ARG A N 1
ATOM 681 C CA . ARG A 1 90 ? -5.801 -5.322 -5.745 1.00 98.62 90 ARG A CA 1
ATOM 682 C C . ARG A 1 90 ? -4.298 -5.088 -5.883 1.00 98.62 90 ARG A C 1
ATOM 684 O O . ARG A 1 90 ? -3.715 -5.553 -6.857 1.00 98.62 90 ARG A O 1
ATOM 691 N N . ALA A 1 91 ? -3.652 -4.468 -4.891 1.00 98.62 91 ALA A N 1
ATOM 692 C CA . ALA A 1 91 ? -2.202 -4.265 -4.886 1.00 98.62 91 ALA A CA 1
ATOM 693 C C . ALA A 1 91 ? -1.432 -5.591 -5.009 1.00 98.62 91 ALA A C 1
ATOM 695 O O . ALA A 1 91 ? -0.506 -5.704 -5.810 1.00 98.62 91 ALA A O 1
ATOM 696 N N . ARG A 1 92 ? -1.847 -6.627 -4.265 1.00 98.31 92 ARG A N 1
ATOM 697 C CA . ARG A 1 92 ? -1.274 -7.981 -4.353 1.00 98.31 92 ARG A CA 1
ATOM 698 C C . ARG A 1 92 ? -1.490 -8.618 -5.719 1.00 98.31 92 ARG A C 1
ATOM 700 O O . ARG A 1 92 ? -0.572 -9.259 -6.224 1.00 98.31 92 ARG A O 1
ATOM 707 N N . ASN A 1 93 ? -2.664 -8.444 -6.318 1.00 98.62 93 ASN A N 1
ATOM 708 C CA . ASN A 1 93 ? -2.935 -8.955 -7.658 1.00 98.62 93 ASN A CA 1
ATOM 709 C C . ASN A 1 93 ? -2.031 -8.285 -8.708 1.00 98.62 93 ASN A C 1
ATOM 711 O O . ASN A 1 93 ? -1.324 -8.979 -9.433 1.00 98.62 93 ASN A O 1
ATOM 715 N N . GLU A 1 94 ? -1.959 -6.951 -8.717 1.00 98.44 94 GLU A N 1
ATOM 716 C CA . GLU A 1 94 ? -1.081 -6.194 -9.623 1.00 98.44 94 GLU A CA 1
ATOM 717 C C . GLU A 1 94 ? 0.401 -6.532 -9.415 1.00 98.44 94 GLU A C 1
ATOM 719 O O . GLU A 1 94 ? 1.160 -6.668 -10.374 1.00 98.44 94 GLU A O 1
ATOM 724 N N . TYR A 1 95 ? 0.812 -6.758 -8.163 1.00 98.06 95 TYR A N 1
ATOM 725 C CA . TYR A 1 95 ? 2.165 -7.201 -7.841 1.00 98.06 95 TYR A CA 1
ATOM 726 C C . TYR A 1 95 ? 2.490 -8.566 -8.475 1.00 98.06 95 TYR A C 1
ATOM 728 O O . TYR A 1 95 ? 3.578 -8.749 -9.024 1.00 98.06 95 TYR A O 1
ATOM 736 N N . ARG A 1 96 ? 1.543 -9.519 -8.458 1.00 97.44 96 ARG A N 1
ATOM 737 C CA . ARG A 1 96 ? 1.697 -10.838 -9.108 1.00 97.44 96 ARG A CA 1
ATOM 738 C C . ARG A 1 96 ? 1.752 -10.724 -10.632 1.00 97.44 96 ARG A C 1
ATOM 740 O O . ARG A 1 96 ? 2.514 -11.456 -11.258 1.00 97.44 96 ARG A O 1
ATOM 747 N N . LEU A 1 97 ? 1.002 -9.782 -11.206 1.00 97.56 97 LEU A N 1
ATOM 748 C CA . LEU A 1 97 ? 1.019 -9.458 -12.637 1.00 97.56 97 LEU A CA 1
ATOM 749 C C . LEU A 1 97 ? 2.260 -8.651 -13.068 1.00 97.56 97 LEU A C 1
ATOM 751 O O . LEU A 1 97 ? 2.419 -8.382 -14.254 1.00 97.56 97 LEU A O 1
ATOM 755 N N . LYS A 1 98 ? 3.167 -8.313 -12.135 1.00 96.75 98 LYS A N 1
ATOM 756 C CA . LYS A 1 98 ? 4.375 -7.488 -12.348 1.00 96.75 98 LYS A CA 1
ATOM 757 C C . LYS A 1 98 ? 4.079 -6.038 -12.768 1.00 96.75 98 LYS A C 1
ATOM 759 O O . LYS A 1 98 ? 4.967 -5.348 -13.264 1.00 96.75 98 LYS A O 1
ATOM 764 N N . ASN A 1 99 ? 2.872 -5.544 -12.492 1.00 97.00 99 ASN A N 1
ATOM 765 C CA . ASN A 1 99 ? 2.479 -4.147 -12.681 1.00 97.00 99 ASN A CA 1
ATOM 766 C C . ASN A 1 99 ? 2.864 -3.320 -11.443 1.00 97.00 99 ASN A C 1
ATOM 768 O O . ASN A 1 99 ? 2.016 -2.924 -10.639 1.00 97.00 99 ASN A O 1
ATOM 772 N N . PHE A 1 100 ? 4.166 -3.093 -11.250 1.00 96.81 100 PHE A N 1
ATOM 773 C CA . PHE A 1 100 ? 4.701 -2.531 -10.004 1.00 96.81 100 PHE A CA 1
ATOM 774 C C . PHE A 1 100 ? 4.226 -1.101 -9.698 1.00 96.81 100 PHE A C 1
ATOM 776 O O . PHE A 1 100 ? 3.972 -0.796 -8.533 1.00 96.81 100 PHE A O 1
ATOM 783 N N . ASP A 1 101 ? 4.014 -0.260 -10.714 1.00 96.31 101 ASP A N 1
ATOM 784 C CA . ASP A 1 101 ? 3.515 1.112 -10.527 1.00 96.31 101 ASP A CA 1
ATOM 785 C C . ASP A 1 101 ? 2.079 1.132 -9.984 1.00 96.31 101 ASP A C 1
ATOM 787 O O . ASP A 1 101 ? 1.762 1.843 -9.024 1.00 96.31 101 ASP A O 1
ATOM 791 N N . LEU A 1 102 ? 1.207 0.293 -10.556 1.00 97.44 102 LEU A N 1
ATOM 792 C CA . LEU A 1 102 ? -0.168 0.142 -10.086 1.00 97.44 102 LEU A CA 1
ATOM 793 C C . LEU A 1 102 ? -0.196 -0.480 -8.692 1.00 97.44 102 LEU A C 1
ATOM 795 O O . LEU A 1 102 ? -0.893 0.043 -7.820 1.00 97.44 102 LEU A O 1
ATOM 799 N N . ALA A 1 103 ? 0.599 -1.527 -8.456 1.00 98.25 103 ALA A N 1
ATOM 800 C CA . ALA A 1 103 ? 0.726 -2.156 -7.145 1.00 98.25 103 ALA A CA 1
ATOM 801 C C . ALA A 1 103 ? 1.117 -1.135 -6.066 1.00 98.25 103 ALA A C 1
ATOM 803 O O . ALA A 1 103 ? 0.455 -1.062 -5.032 1.00 98.25 103 ALA A O 1
ATOM 804 N N . LYS A 1 104 ? 2.117 -0.286 -6.340 1.00 98.00 104 LYS A N 1
ATOM 805 C CA . LYS A 1 104 ? 2.536 0.804 -5.449 1.00 98.00 104 LYS A CA 1
ATOM 806 C C . LYS A 1 104 ? 1.403 1.797 -5.182 1.00 98.00 104 LYS A C 1
ATOM 808 O O . LYS A 1 104 ? 1.148 2.149 -4.032 1.00 98.00 104 LYS A O 1
ATOM 813 N N . SER A 1 105 ? 0.684 2.215 -6.225 1.00 98.25 105 SER A N 1
ATOM 814 C CA . SER A 1 105 ? -0.430 3.160 -6.081 1.00 98.25 105 SER A CA 1
ATOM 815 C C . SER A 1 105 ? -1.583 2.604 -5.230 1.00 98.25 105 SER A C 1
ATOM 817 O O . SER A 1 105 ? -2.168 3.333 -4.428 1.00 98.25 105 SER A O 1
ATOM 819 N N . TYR A 1 106 ? -1.900 1.312 -5.368 1.00 98.69 106 TYR A N 1
ATOM 820 C CA . TYR A 1 106 ? -2.927 0.650 -4.566 1.00 98.69 106 TYR A CA 1
ATOM 821 C C . TYR A 1 106 ? -2.462 0.403 -3.129 1.00 98.69 106 TYR A C 1
ATOM 823 O O . TYR A 1 106 ? -3.257 0.603 -2.214 1.00 98.69 106 TYR A O 1
ATOM 831 N N . ALA A 1 107 ? -1.191 0.040 -2.919 1.00 98.56 107 ALA A N 1
ATOM 832 C CA . ALA A 1 107 ? -0.601 -0.111 -1.589 1.00 98.56 107 ALA A CA 1
ATOM 833 C C . ALA A 1 107 ? -0.666 1.207 -0.799 1.00 98.56 107 ALA A C 1
ATOM 835 O O . ALA A 1 107 ? -1.199 1.234 0.307 1.00 98.56 107 ALA A O 1
ATOM 836 N N . ALA A 1 108 ? -0.260 2.328 -1.407 1.00 98.50 108 ALA A N 1
ATOM 837 C CA . ALA A 1 108 ? -0.350 3.649 -0.780 1.00 98.50 108 ALA A CA 1
ATOM 838 C C . ALA A 1 108 ? -1.793 4.030 -0.389 1.00 98.50 108 ALA A C 1
ATOM 840 O O . ALA A 1 108 ? -2.027 4.553 0.701 1.00 98.50 108 ALA A O 1
ATOM 841 N N . LYS A 1 109 ? -2.782 3.729 -1.246 1.00 98.56 109 LYS A N 1
ATOM 842 C CA . LYS A 1 109 ? -4.207 3.942 -0.932 1.00 98.56 109 LYS A CA 1
ATOM 843 C C . LYS A 1 109 ? -4.676 3.060 0.225 1.00 98.56 109 LYS A C 1
ATOM 845 O O . LYS A 1 109 ? -5.324 3.559 1.139 1.00 98.56 109 LYS A O 1
ATOM 850 N N . ALA A 1 110 ? -4.346 1.770 0.189 1.00 98.69 110 ALA A N 1
ATOM 851 C CA . ALA A 1 110 ? -4.704 0.816 1.234 1.00 98.69 110 ALA A CA 1
ATOM 852 C C . ALA A 1 110 ? -4.122 1.221 2.594 1.00 98.69 110 ALA A C 1
ATOM 854 O O . ALA A 1 110 ? -4.845 1.219 3.587 1.00 98.69 110 ALA A O 1
ATOM 855 N N . ARG A 1 111 ? -2.853 1.647 2.620 1.00 98.62 111 ARG A N 1
ATOM 856 C CA . ARG A 1 111 ? -2.191 2.193 3.809 1.00 98.62 111 ARG A CA 1
ATOM 857 C C . ARG A 1 111 ? -2.948 3.397 4.365 1.00 98.62 111 ARG A C 1
ATOM 859 O O . ARG A 1 111 ? -3.298 3.392 5.538 1.00 98.62 111 ARG A O 1
ATOM 866 N N . GLY A 1 112 ? -3.280 4.375 3.519 1.00 98.62 112 GLY A N 1
ATOM 867 C CA . GLY A 1 112 ? -4.028 5.559 3.948 1.00 98.62 112 GLY A CA 1
ATOM 868 C C . GLY A 1 112 ? -5.426 5.244 4.497 1.00 98.62 112 GLY A C 1
ATOM 869 O O . GLY A 1 112 ? -5.872 5.893 5.439 1.00 98.62 112 GLY A O 1
ATOM 870 N N . PHE A 1 113 ? -6.125 4.241 3.953 1.00 98.75 113 PHE A N 1
ATOM 871 C CA . PHE A 1 113 ? -7.396 3.781 4.526 1.00 98.75 113 PHE A CA 1
ATOM 872 C C . PHE A 1 113 ? -7.207 3.074 5.873 1.00 98.75 113 PHE A C 1
ATOM 874 O O . PHE A 1 113 ? -7.989 3.324 6.785 1.00 98.75 113 PHE A O 1
ATOM 881 N N . ALA A 1 114 ? -6.171 2.242 6.015 1.00 98.62 114 ALA A N 1
ATOM 882 C CA . ALA A 1 114 ? -5.865 1.553 7.268 1.00 98.62 114 ALA A CA 1
ATOM 883 C C . ALA A 1 114 ? -5.506 2.536 8.396 1.00 98.62 114 ALA A C 1
ATOM 885 O O . ALA A 1 114 ? -6.064 2.434 9.482 1.00 98.62 114 ALA A O 1
ATOM 886 N N . GLU A 1 115 ? -4.656 3.529 8.120 1.00 98.50 115 GLU A N 1
ATOM 887 C CA . GLU A 1 115 ? -4.274 4.575 9.084 1.00 98.50 115 GLU A CA 1
ATOM 888 C C . GLU A 1 115 ? -5.490 5.405 9.539 1.00 98.50 115 GLU A C 1
ATOM 890 O O . GLU A 1 115 ? -5.637 5.717 10.720 1.00 98.50 115 GLU A O 1
ATOM 895 N N . ARG A 1 116 ? -6.411 5.730 8.619 1.00 98.62 116 ARG A N 1
ATOM 896 C CA . ARG A 1 116 ? -7.664 6.424 8.970 1.00 98.62 116 ARG A CA 1
ATOM 897 C C . ARG A 1 116 ? -8.595 5.551 9.807 1.00 98.62 116 ARG A C 1
ATOM 899 O O . ARG A 1 116 ? -9.159 6.055 10.770 1.00 98.62 116 ARG A O 1
ATOM 906 N N . ALA A 1 117 ? -8.741 4.272 9.455 1.00 98.62 117 ALA A N 1
ATOM 907 C CA . ALA A 1 117 ? -9.556 3.324 10.214 1.00 98.62 117 ALA A CA 1
ATOM 908 C C . ALA A 1 117 ? -9.019 3.160 11.643 1.00 98.62 117 ALA A C 1
ATOM 910 O O . ALA A 1 117 ? -9.781 3.171 12.608 1.00 98.62 117 ALA A O 1
ATOM 911 N N . GLU A 1 118 ? -7.696 3.072 11.791 1.00 97.88 118 GLU A N 1
ATOM 912 C CA .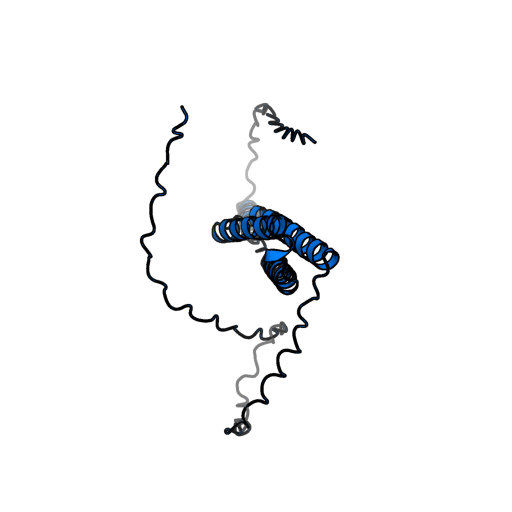 GLU A 1 118 ? -7.041 3.032 13.095 1.00 97.88 118 GLU A CA 1
ATOM 913 C C . GLU A 1 118 ? -7.376 4.284 13.920 1.00 97.88 118 GLU A C 1
ATOM 915 O O . GLU A 1 118 ? -7.836 4.179 15.057 1.00 97.88 118 GLU A O 1
ATOM 920 N N . PHE A 1 119 ? -7.213 5.467 13.324 1.00 98.00 119 PHE A N 1
ATOM 921 C CA . PHE A 1 119 ? -7.475 6.743 13.983 1.00 98.00 119 PHE A CA 1
ATOM 922 C C . PHE A 1 119 ? -8.945 6.921 14.393 1.00 98.00 119 PHE A C 1
ATOM 924 O O . PHE A 1 119 ? -9.220 7.326 15.521 1.00 98.00 119 PHE A O 1
ATOM 931 N N . GLU A 1 120 ? -9.894 6.586 13.516 1.00 98.06 120 GLU A N 1
ATOM 932 C CA . GLU A 1 120 ? -11.333 6.664 13.808 1.00 98.06 120 GLU A CA 1
ATOM 933 C C . GLU A 1 120 ? -11.743 5.681 14.914 1.00 98.06 120 GLU A C 1
ATOM 935 O O . GLU A 1 120 ? -12.538 6.010 15.799 1.00 98.06 120 GLU A O 1
ATOM 940 N N . SER A 1 121 ? -11.128 4.499 14.936 1.00 97.81 121 SER A N 1
ATOM 941 C CA . SER A 1 121 ? -11.361 3.508 15.989 1.00 97.81 121 SER A CA 1
ATOM 942 C C . SER A 1 121 ? -10.820 3.998 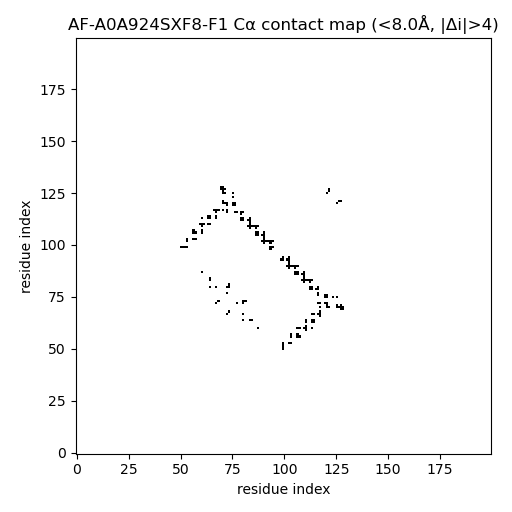17.333 1.00 97.81 121 SER A C 1
ATOM 944 O O . SER A 1 121 ? -11.518 3.916 18.342 1.00 97.81 121 SER A O 1
ATOM 946 N N . MET A 1 122 ? -9.623 4.595 17.348 1.00 96.31 122 MET A N 1
ATOM 947 C CA . MET A 1 122 ? -9.054 5.214 18.550 1.00 96.31 122 MET A CA 1
ATOM 948 C C . MET A 1 122 ? -9.918 6.367 19.078 1.00 96.31 122 MET A C 1
ATOM 950 O O . MET A 1 122 ? -10.124 6.463 20.286 1.00 96.31 122 MET A O 1
ATOM 954 N N . GLN A 1 123 ? -10.472 7.213 18.200 1.00 96.94 123 GLN A N 1
ATOM 955 C CA . GLN A 1 123 ? -11.419 8.261 18.609 1.00 96.94 123 GLN A CA 1
ATOM 956 C C . GLN A 1 123 ? -12.707 7.693 19.211 1.00 96.94 123 GLN A C 1
ATOM 958 O O . GLN A 1 123 ? -13.238 8.259 20.163 1.00 96.94 123 GLN A O 1
ATOM 963 N N . SER A 1 124 ? -13.175 6.554 18.701 1.00 96.69 124 SER A N 1
ATOM 964 C CA . SER A 1 124 ? -14.364 5.851 19.199 1.00 96.69 124 SER A CA 1
ATOM 965 C C . SER A 1 124 ? -14.141 5.142 20.545 1.00 96.69 124 SER A C 1
ATOM 967 O O . SER A 1 124 ? -15.016 4.418 21.015 1.00 96.69 124 SER A O 1
ATOM 969 N N . GLY A 1 125 ? -12.979 5.337 21.177 1.00 93.88 125 GLY A N 1
ATOM 970 C CA . GLY A 1 125 ? -12.641 4.737 22.463 1.00 93.88 125 GLY A CA 1
ATOM 971 C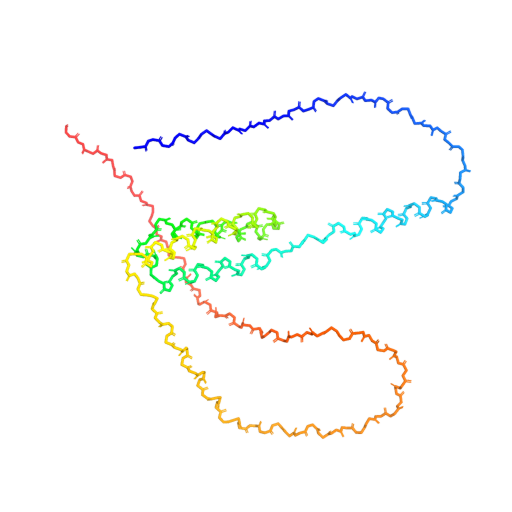 C . GLY A 1 125 ? -11.993 3.358 22.357 1.00 93.88 125 GLY A C 1
ATOM 972 O O . GLY A 1 125 ? -11.918 2.657 23.368 1.00 93.88 125 GLY A O 1
ATOM 973 N N . ALA A 1 126 ? -11.502 2.954 21.177 1.00 92.12 126 ALA A N 1
ATOM 974 C CA . ALA A 1 126 ? -10.673 1.761 21.081 1.00 92.12 126 ALA A CA 1
ATOM 975 C C . ALA A 1 126 ? -9.422 1.934 21.936 1.00 92.12 126 ALA A C 1
ATOM 977 O O . ALA A 1 126 ? -8.560 2.774 21.662 1.00 92.12 126 ALA A O 1
ATOM 978 N N . GLN A 1 127 ? -9.280 1.085 22.943 1.00 86.75 127 GLN A N 1
ATOM 979 C CA . GLN A 1 127 ? -7.968 0.846 23.509 1.00 86.75 127 GLN A CA 1
ATOM 980 C C . GLN A 1 127 ? -7.230 -0.032 22.508 1.00 86.75 127 GLN A C 1
ATOM 982 O O . GLN A 1 127 ? -7.774 -1.049 22.067 1.00 86.75 127 GLN A O 1
ATOM 987 N N . ARG A 1 128 ? -6.000 0.356 22.139 1.00 83.69 128 ARG A N 1
ATOM 988 C CA . ARG A 1 128 ? -5.058 -0.609 21.565 1.00 83.69 128 ARG A CA 1
ATOM 989 C C . ARG A 1 128 ? -5.090 -1.771 22.530 1.00 83.69 128 ARG A C 1
ATOM 991 O O . ARG A 1 128 ? -4.745 -1.557 23.693 1.00 83.69 128 ARG A O 1
ATOM 998 N N . MET A 1 129 ? -5.591 -2.926 22.087 1.00 76.25 129 MET A N 1
ATOM 999 C CA . MET A 1 129 ? -5.475 -4.135 22.884 1.00 76.25 129 MET A CA 1
ATOM 1000 C C . MET A 1 129 ? -3.990 -4.238 23.109 1.00 76.25 129 MET A C 1
ATOM 1002 O O . MET A 1 129 ? -3.254 -4.440 22.142 1.00 76.25 129 MET A O 1
ATOM 1006 N N . SER A 1 130 ? -3.558 -3.899 24.327 1.00 61.47 130 SER A N 1
ATOM 1007 C CA . SER A 1 130 ? -2.159 -3.837 24.683 1.00 61.47 130 SER A CA 1
ATOM 1008 C C . SER A 1 130 ? -1.649 -5.159 24.180 1.00 61.47 130 SER A C 1
ATOM 1010 O O . SER A 1 130 ? -2.145 -6.205 24.606 1.00 61.47 130 SER A O 1
ATOM 1012 N N . THR A 1 131 ? -0.768 -5.116 23.184 1.00 59.09 131 THR A N 1
ATOM 1013 C CA . THR A 1 131 ? 0.046 -6.259 22.836 1.00 59.09 131 THR A CA 1
ATOM 1014 C C . THR A 1 131 ? 0.813 -6.491 24.118 1.00 59.09 131 THR A C 1
ATOM 1016 O O . THR A 1 131 ? 1.853 -5.869 24.332 1.00 59.09 131 THR A O 1
ATOM 1019 N N . ALA A 1 132 ? 0.190 -7.234 25.039 1.00 56.44 132 ALA A N 1
ATOM 1020 C CA . ALA A 1 132 ? 0.785 -7.755 26.237 1.00 56.44 132 ALA A CA 1
ATOM 1021 C C . ALA A 1 132 ? 2.085 -8.299 25.703 1.00 56.44 132 ALA A C 1
ATOM 1023 O O . ALA A 1 132 ? 2.041 -9.119 24.780 1.00 56.44 132 ALA A O 1
ATOM 1024 N N . THR A 1 133 ? 3.173 -7.638 26.111 1.00 58.88 133 THR A N 1
ATOM 1025 C CA . THR A 1 133 ? 4.534 -7.843 25.633 1.00 58.88 133 THR A CA 1
ATOM 1026 C C . THR A 1 133 ? 4.627 -9.298 25.234 1.00 58.88 133 THR A C 1
ATOM 1028 O O . THR A 1 133 ? 4.431 -10.095 26.152 1.00 58.88 133 THR A O 1
ATOM 1031 N N . PRO A 1 134 ? 4.715 -9.641 23.923 1.00 61.44 134 PRO A N 1
ATOM 1032 C CA . PRO A 1 134 ? 4.589 -11.020 23.481 1.00 61.44 134 PRO A CA 1
ATOM 1033 C C . PRO A 1 134 ? 5.482 -11.808 24.403 1.00 61.44 134 PRO A C 1
ATOM 1035 O O . PRO A 1 134 ? 6.671 -11.481 24.460 1.00 61.44 134 PRO A O 1
ATOM 1038 N N . ASP A 1 135 ? 4.835 -12.642 25.224 1.00 55.41 135 ASP A N 1
ATOM 1039 C CA . ASP A 1 135 ? 5.390 -13.252 26.426 1.00 55.41 135 ASP A CA 1
ATOM 1040 C C . ASP A 1 135 ? 6.841 -13.562 26.117 1.00 55.41 135 ASP A C 1
ATOM 1042 O O . ASP A 1 135 ? 7.076 -14.247 25.112 1.00 55.41 135 ASP A O 1
ATOM 1046 N N . ALA A 1 136 ? 7.769 -12.885 26.818 1.00 66.44 136 ALA A N 1
ATOM 1047 C CA . ALA A 1 136 ? 9.185 -12.859 26.458 1.00 66.44 136 ALA A CA 1
ATOM 1048 C C . ALA A 1 136 ? 9.544 -14.265 25.982 1.00 66.44 136 ALA A C 1
ATOM 1050 O O . ALA A 1 136 ? 9.280 -15.189 26.759 1.00 66.44 136 ALA A O 1
ATOM 1051 N N . PRO A 1 137 ? 9.960 -14.433 24.703 1.00 75.31 137 PRO A N 1
ATOM 1052 C CA . PRO A 1 137 ? 9.945 -15.724 24.023 1.00 75.31 137 PRO A CA 1
ATOM 1053 C C . PRO A 1 137 ? 10.459 -16.756 25.011 1.00 75.31 137 PRO A C 1
ATOM 1055 O O . PRO A 1 137 ? 11.521 -16.485 25.587 1.00 75.31 137 PRO A O 1
ATOM 1058 N N . PRO A 1 138 ? 9.669 -17.815 25.306 1.00 76.06 138 PRO A N 1
ATOM 1059 C CA . PRO A 1 138 ? 9.923 -18.693 26.438 1.00 76.06 138 PRO A CA 1
ATOM 1060 C C . PRO A 1 138 ? 11.412 -18.997 26.434 1.00 76.06 138 PRO A C 1
ATOM 1062 O O . PRO A 1 138 ? 11.925 -19.299 25.346 1.00 76.06 138 PRO A O 1
ATOM 1065 N N . PRO A 1 139 ? 12.106 -18.790 27.574 1.00 79.88 139 PRO A N 1
ATOM 1066 C CA . PRO A 1 139 ? 13.559 -18.838 27.621 1.00 79.88 139 PRO A CA 1
ATOM 1067 C C . PRO A 1 139 ? 13.994 -20.061 26.821 1.00 79.88 139 PRO A C 1
ATOM 1069 O O . PRO A 1 139 ? 13.398 -21.126 27.031 1.00 79.88 139 PRO A O 1
ATOM 1072 N N . PRO A 1 140 ? 14.904 -19.893 25.838 1.00 81.44 140 PRO A N 1
ATOM 1073 C CA . PRO A 1 140 ? 15.242 -20.968 24.921 1.00 81.44 140 PRO A CA 1
ATOM 1074 C C . PRO A 1 140 ? 15.489 -22.224 25.757 1.00 81.44 140 PRO A C 1
ATOM 1076 O O . PRO A 1 140 ? 16.172 -22.116 26.785 1.00 81.44 140 PRO A O 1
ATOM 1079 N N . PRO A 1 141 ? 14.873 -23.373 25.408 1.00 84.12 141 PRO A N 1
ATOM 1080 C CA . PRO A 1 141 ? 15.078 -24.597 26.166 1.00 84.12 141 PRO A CA 1
ATOM 1081 C C . PRO A 1 141 ? 16.588 -24.770 26.356 1.00 84.12 141 PRO A C 1
ATOM 1083 O O . PRO A 1 141 ? 17.318 -24.550 25.385 1.00 84.12 141 PRO A O 1
ATOM 1086 N N . PRO A 1 142 ? 17.063 -25.059 27.585 1.00 81.62 142 PRO A N 1
ATOM 1087 C CA . PRO A 1 142 ? 18.489 -25.083 27.893 1.00 81.62 142 PRO A CA 1
ATOM 1088 C C . PRO A 1 142 ? 19.178 -25.956 26.852 1.00 81.62 142 PRO A C 1
ATOM 1090 O O . PRO A 1 142 ? 18.853 -27.139 26.774 1.00 81.62 142 PRO A O 1
ATOM 1093 N N . GLU A 1 143 ? 20.022 -25.360 26.000 1.00 72.62 143 GLU A N 1
ATOM 1094 C CA . GLU A 1 143 ? 20.534 -26.035 24.807 1.00 72.62 143 GLU A CA 1
ATOM 1095 C C . GLU A 1 143 ? 21.221 -27.350 25.215 1.00 72.62 143 GLU A C 1
ATOM 1097 O O . GLU A 1 143 ? 22.271 -27.311 25.859 1.00 72.62 143 GLU A O 1
ATOM 1102 N N . PRO A 1 144 ? 20.673 -28.531 24.855 1.00 80.69 144 PRO A N 1
ATOM 1103 C CA . PRO A 1 144 ? 21.271 -29.818 25.218 1.00 80.69 144 PRO A CA 1
ATOM 1104 C C . PRO A 1 144 ? 22.560 -30.129 24.446 1.00 80.69 144 PRO A C 1
ATOM 1106 O O . PRO A 1 144 ? 23.141 -31.200 24.602 1.00 80.69 144 PRO A O 1
ATOM 1109 N N . TYR A 1 145 ? 23.000 -29.223 23.580 1.00 67.19 145 TYR A N 1
ATOM 1110 C CA . TYR A 1 145 ? 24.141 -29.393 22.700 1.00 67.19 145 TYR A CA 1
ATOM 1111 C C . TYR A 1 145 ? 25.017 -28.152 22.805 1.00 67.19 145 TYR A C 1
ATOM 1113 O O . TYR A 1 145 ? 24.901 -27.208 22.031 1.00 67.19 145 TYR A O 1
ATOM 1121 N N . ALA A 1 146 ? 25.953 -28.176 23.754 1.00 75.56 146 ALA A N 1
ATOM 1122 C CA . ALA A 1 146 ? 27.155 -27.374 23.617 1.00 75.56 146 ALA A CA 1
ATOM 1123 C C . ALA A 1 146 ? 27.814 -27.803 22.301 1.00 75.56 146 ALA A C 1
ATOM 1125 O O . ALA A 1 146 ? 28.448 -28.858 22.243 1.00 75.56 146 ALA A O 1
ATOM 1126 N N . TYR A 1 147 ? 27.602 -27.037 21.227 1.00 74.25 147 TYR A N 1
ATOM 1127 C CA . TYR A 1 147 ? 28.361 -27.225 20.002 1.00 74.25 147 TYR A CA 1
ATOM 1128 C C . TYR A 1 147 ? 29.833 -27.154 20.414 1.00 74.25 147 TYR A C 1
ATOM 1130 O O . TYR A 1 147 ? 30.252 -26.117 20.940 1.00 74.25 147 TYR A O 1
ATOM 1138 N N . PRO A 1 148 ? 30.609 -28.247 20.271 1.00 78.38 148 PRO A N 1
ATOM 1139 C CA . PRO A 1 148 ? 32.020 -28.193 20.590 1.00 78.38 148 PRO A CA 1
ATOM 1140 C C . PRO A 1 148 ? 32.603 -27.064 19.753 1.00 78.38 148 PRO A C 1
ATOM 1142 O O . PRO A 1 148 ? 32.337 -26.988 18.549 1.00 78.38 148 PRO A O 1
ATOM 1145 N N . ALA A 1 149 ? 33.331 -26.155 20.410 1.00 79.75 149 ALA A N 1
ATOM 1146 C CA . ALA A 1 149 ? 34.017 -25.075 19.722 1.00 79.75 149 ALA A CA 1
ATOM 1147 C C . ALA A 1 149 ? 34.727 -25.688 18.507 1.00 79.75 149 ALA A C 1
ATOM 1149 O O . ALA A 1 149 ? 35.411 -26.702 18.688 1.00 79.75 149 ALA A O 1
ATOM 1150 N N . PRO A 1 150 ? 34.511 -25.165 17.285 1.00 76.12 150 PRO A N 1
ATOM 1151 C CA . PRO A 1 150 ? 35.118 -25.733 16.095 1.00 76.12 150 PRO A CA 1
ATOM 1152 C C . PRO A 1 150 ? 36.620 -25.797 16.347 1.00 76.12 150 PRO A C 1
ATOM 1154 O O . PRO A 1 150 ? 37.281 -24.766 16.472 1.00 76.12 150 PRO A O 1
ATOM 1157 N N . VAL A 1 151 ? 37.137 -27.016 16.511 1.00 77.62 151 VAL A N 1
ATOM 1158 C CA . VAL A 1 151 ? 38.565 -27.256 16.679 1.00 77.62 151 VAL A CA 1
ATOM 1159 C C . VAL A 1 151 ? 39.171 -26.807 15.365 1.00 77.62 151 VAL A C 1
ATOM 1161 O O . VAL A 1 151 ? 39.001 -27.472 14.343 1.00 77.62 151 VAL A O 1
ATOM 1164 N N . GLY A 1 152 ? 39.762 -25.611 15.380 1.00 67.75 152 GLY A N 1
ATOM 1165 C CA . GLY A 1 152 ? 40.318 -24.979 14.199 1.00 67.75 152 GLY A CA 1
ATOM 1166 C C . GLY A 1 152 ? 41.243 -25.967 13.516 1.00 67.75 152 GLY A C 1
ATOM 1167 O O . GLY A 1 152 ? 42.286 -26.331 14.055 1.00 67.75 152 GLY A O 1
ATOM 1168 N N . THR A 1 153 ? 40.840 -26.443 12.342 1.00 75.50 153 THR A N 1
ATOM 1169 C CA . THR A 1 153 ? 41.749 -27.180 11.477 1.00 75.50 153 THR A CA 1
ATOM 1170 C C . THR A 1 153 ? 42.863 -26.191 11.130 1.00 75.50 153 THR A C 1
ATOM 1172 O O . THR A 1 153 ? 42.543 -25.092 10.664 1.00 75.50 153 THR A O 1
ATOM 1175 N N . PRO A 1 154 ? 44.143 -26.492 11.418 1.00 72.56 154 PRO A N 1
ATOM 1176 C CA . PRO A 1 154 ? 45.228 -25.562 11.143 1.00 72.56 154 PRO A CA 1
ATOM 1177 C C . PRO A 1 154 ? 45.174 -25.170 9.669 1.00 72.56 154 PRO A C 1
ATOM 1179 O O . PRO A 1 154 ? 45.085 -26.027 8.788 1.00 72.56 154 PRO A O 1
ATOM 1182 N N . ALA A 1 155 ? 45.153 -23.860 9.427 1.00 62.47 155 ALA A N 1
ATOM 1183 C CA . ALA A 1 155 ? 45.095 -23.283 8.099 1.00 62.47 155 ALA A CA 1
ATOM 1184 C C . ALA A 1 155 ? 46.208 -23.892 7.241 1.00 62.47 155 ALA A C 1
ATOM 1186 O O . ALA A 1 155 ? 47.388 -23.720 7.537 1.00 62.47 155 ALA A O 1
ATOM 1187 N N . ASN A 1 156 ? 45.828 -24.626 6.197 1.00 66.19 156 ASN A N 1
ATOM 1188 C CA . ASN A 1 156 ? 46.768 -25.122 5.206 1.00 66.19 156 ASN A CA 1
ATOM 1189 C C . ASN A 1 156 ? 47.345 -23.895 4.464 1.00 66.19 156 ASN A C 1
ATOM 1191 O O . ASN A 1 156 ? 46.575 -23.193 3.803 1.00 66.19 156 ASN A O 1
ATOM 1195 N N . PRO A 1 157 ? 48.651 -23.585 4.564 1.00 64.75 157 PRO A N 1
ATOM 1196 C CA . PRO A 1 157 ? 49.230 -22.336 4.052 1.00 64.75 157 PRO A CA 1
ATOM 1197 C C . PRO A 1 157 ? 49.306 -22.237 2.511 1.00 64.75 157 PRO A C 1
ATOM 1199 O O . PRO A 1 157 ? 49.954 -21.341 1.983 1.00 64.75 157 PRO A O 1
ATOM 1202 N N . ALA A 1 158 ? 48.647 -23.125 1.762 1.00 60.44 158 ALA A N 1
ATOM 1203 C CA . ALA A 1 158 ? 48.841 -23.271 0.317 1.00 60.44 158 ALA A CA 1
ATOM 1204 C C . ALA A 1 158 ? 47.911 -22.428 -0.586 1.00 60.44 158 ALA A C 1
ATOM 1206 O O . ALA A 1 158 ? 48.011 -22.531 -1.805 1.00 60.44 158 ALA A O 1
ATOM 1207 N N . LEU A 1 159 ? 47.014 -21.592 -0.047 1.00 57.66 159 LEU A N 1
ATOM 1208 C CA . LEU A 1 159 ? 46.088 -20.775 -0.858 1.00 57.66 159 LEU A CA 1
ATOM 1209 C C . LEU A 1 159 ? 46.099 -19.296 -0.437 1.00 57.66 159 LEU A C 1
ATOM 1211 O O . LEU A 1 159 ? 45.073 -18.695 -0.135 1.00 57.66 159 LEU A O 1
ATOM 1215 N N . GLN A 1 160 ? 47.288 -18.696 -0.422 1.00 57.78 160 GLN A N 1
ATOM 1216 C CA . GLN A 1 160 ? 47.474 -17.247 -0.330 1.00 57.78 160 GLN A CA 1
ATOM 1217 C C . GLN A 1 160 ? 47.539 -16.678 -1.752 1.00 57.78 160 GLN A C 1
ATOM 1219 O O . GLN A 1 160 ? 48.601 -16.640 -2.367 1.00 57.78 160 GLN A O 1
ATOM 1224 N N . GLY A 1 161 ? 46.394 -16.285 -2.319 1.00 58.22 161 GLY A N 1
ATOM 1225 C CA . GLY A 1 161 ? 46.419 -15.710 -3.663 1.00 58.22 161 GLY A CA 1
ATOM 1226 C C . GLY A 1 161 ? 45.087 -15.486 -4.361 1.00 58.22 161 GLY A C 1
ATOM 1227 O O . GLY A 1 161 ? 44.994 -15.802 -5.538 1.00 58.22 161 GLY A O 1
ATOM 1228 N N . THR A 1 162 ? 44.080 -14.907 -3.706 1.00 53.91 162 THR A N 1
ATOM 1229 C CA . THR A 1 162 ? 43.019 -14.198 -4.447 1.00 53.91 162 THR A CA 1
ATOM 1230 C C . THR A 1 162 ? 42.562 -12.961 -3.671 1.00 53.91 162 THR A C 1
ATOM 1232 O O . THR A 1 162 ? 42.208 -13.096 -2.498 1.00 53.91 162 THR A O 1
ATOM 1235 N N . PRO A 1 163 ? 42.582 -11.763 -4.283 1.00 57.50 163 PRO A N 1
ATOM 1236 C CA . PRO A 1 163 ? 42.207 -10.519 -3.626 1.00 57.50 163 PRO A CA 1
ATOM 1237 C C . PRO A 1 163 ? 40.724 -10.496 -3.247 1.00 57.50 163 PRO A C 1
ATOM 1239 O O . PRO A 1 163 ? 39.840 -10.872 -4.016 1.00 57.50 163 PRO A O 1
ATOM 1242 N N . SER A 1 164 ? 40.503 -10.033 -2.024 1.00 49.75 164 SER A N 1
ATOM 1243 C CA . SER A 1 164 ? 39.242 -9.890 -1.316 1.00 49.75 164 SER A CA 1
ATOM 1244 C C . SER A 1 164 ? 38.208 -9.082 -2.103 1.00 49.75 164 SER A C 1
ATOM 1246 O O . SER A 1 164 ? 38.435 -7.919 -2.440 1.00 49.75 164 SER A O 1
ATOM 1248 N N . ALA A 1 165 ? 37.040 -9.679 -2.339 1.00 55.34 165 ALA A N 1
ATOM 1249 C CA . ALA A 1 165 ? 35.839 -8.941 -2.709 1.00 55.34 165 ALA A CA 1
ATOM 1250 C C . ALA A 1 165 ? 35.291 -8.181 -1.479 1.00 55.34 165 ALA A C 1
ATOM 1252 O O . ALA A 1 165 ? 35.388 -8.690 -0.359 1.00 55.34 165 ALA A O 1
ATOM 1253 N N . PRO A 1 166 ? 34.713 -6.979 -1.657 1.00 57.38 166 PRO A N 1
ATOM 1254 C CA . PRO A 1 166 ? 34.180 -6.181 -0.560 1.00 57.38 166 PRO A CA 1
ATOM 1255 C C . PRO A 1 166 ? 32.984 -6.878 0.099 1.00 57.38 166 PRO A C 1
ATOM 1257 O O . PRO A 1 166 ? 31.974 -7.189 -0.535 1.00 57.38 166 PRO A O 1
ATOM 1260 N N . SER A 1 167 ? 33.114 -7.105 1.401 1.00 46.34 167 SER A N 1
ATOM 1261 C CA . SER A 1 167 ? 32.091 -7.626 2.297 1.00 46.34 167 SER A CA 1
ATOM 1262 C C . SER A 1 167 ? 30.895 -6.676 2.343 1.00 46.34 167 SER A C 1
ATOM 1264 O O . SER A 1 167 ? 30.914 -5.632 2.990 1.00 46.34 167 SER A O 1
ATOM 1266 N N . THR A 1 168 ? 29.823 -7.057 1.653 1.00 49.47 168 THR A N 1
ATOM 1267 C CA . THR A 1 168 ? 28.498 -6.484 1.889 1.00 49.47 168 THR A CA 1
ATOM 1268 C C . THR A 1 168 ? 27.958 -7.110 3.169 1.00 49.47 168 THR A C 1
ATOM 1270 O O . THR A 1 168 ? 27.757 -8.323 3.222 1.00 49.47 168 THR A O 1
ATOM 1273 N N . THR A 1 169 ? 27.748 -6.292 4.198 1.00 50.56 169 THR A N 1
ATOM 1274 C CA . THR A 1 169 ? 27.046 -6.645 5.436 1.00 50.56 169 THR A CA 1
ATOM 1275 C C . THR A 1 169 ? 25.644 -7.152 5.095 1.00 50.56 169 THR A C 1
ATOM 1277 O O . THR A 1 169 ? 24.708 -6.374 4.939 1.00 50.56 169 THR A O 1
ATOM 1280 N N . GLN A 1 170 ? 25.504 -8.468 4.937 1.00 43.12 170 GLN A N 1
ATOM 1281 C CA . GLN A 1 170 ? 24.215 -9.146 4.924 1.00 43.12 170 GLN A CA 1
ATOM 1282 C C . GLN A 1 170 ? 23.829 -9.429 6.371 1.00 43.12 170 GLN A C 1
ATOM 1284 O O . GLN A 1 170 ? 24.390 -10.303 7.027 1.00 43.12 170 GLN A O 1
ATOM 1289 N N . THR A 1 171 ? 22.871 -8.660 6.874 1.00 51.06 171 THR A N 1
ATOM 1290 C CA . THR A 1 171 ? 22.080 -9.023 8.047 1.00 51.06 171 THR A CA 1
ATOM 1291 C C . THR A 1 171 ? 21.286 -10.292 7.701 1.00 51.06 171 THR A C 1
ATOM 1293 O O . THR A 1 171 ? 20.531 -10.265 6.725 1.00 51.06 171 THR A O 1
ATOM 1296 N N . PRO A 1 172 ? 21.411 -11.403 8.447 1.00 56.91 172 PRO A N 1
ATOM 1297 C CA . PRO A 1 172 ? 20.581 -12.578 8.223 1.00 56.91 172 PRO A CA 1
ATOM 1298 C C . PRO A 1 172 ? 19.158 -12.280 8.702 1.00 56.91 172 PRO A C 1
ATOM 1300 O O . PRO A 1 172 ? 18.850 -12.339 9.890 1.00 56.91 172 PRO A O 1
ATOM 1303 N N . GLY A 1 173 ? 18.283 -11.924 7.766 1.00 47.47 173 GLY A N 1
ATOM 1304 C CA . GLY A 1 173 ? 16.847 -12.028 7.970 1.00 47.47 173 GLY A CA 1
ATOM 1305 C C . GLY A 1 173 ? 16.479 -13.506 8.014 1.00 47.47 173 GLY A C 1
ATOM 1306 O O . GLY A 1 173 ? 16.578 -14.196 7.000 1.00 47.47 173 GLY A O 1
ATOM 1307 N N . SER A 1 174 ? 16.085 -13.987 9.193 1.00 55.12 174 SER A N 1
ATOM 1308 C CA . SER A 1 174 ? 15.501 -15.313 9.386 1.00 55.12 174 SER A CA 1
ATOM 1309 C C . SER A 1 174 ? 14.432 -15.609 8.328 1.00 55.12 174 SER A C 1
ATOM 1311 O O . SER A 1 174 ? 13.537 -14.781 8.122 1.00 55.12 174 SER A O 1
ATOM 1313 N N . PRO A 1 175 ? 14.442 -16.798 7.702 1.00 55.69 175 PRO A N 1
ATOM 1314 C CA . PRO A 1 175 ? 13.289 -17.273 6.962 1.00 55.69 175 PRO A CA 1
ATOM 1315 C C . PRO A 1 175 ? 12.164 -17.525 7.969 1.00 55.69 175 PRO A C 1
ATOM 1317 O O . PRO A 1 175 ? 12.172 -18.501 8.715 1.00 55.69 175 PRO A O 1
ATOM 1320 N N . SER A 1 176 ? 11.197 -16.609 8.016 1.00 54.16 176 SER A N 1
ATOM 1321 C CA . SER A 1 176 ? 9.915 -16.858 8.664 1.00 54.16 176 SER A CA 1
ATOM 1322 C C . SER A 1 176 ? 9.249 -18.010 7.914 1.00 54.16 176 SER A C 1
ATOM 1324 O O . SER A 1 176 ? 8.745 -17.847 6.802 1.00 54.16 176 SER A O 1
ATOM 1326 N N . ALA A 1 177 ? 9.330 -19.202 8.505 1.00 51.19 177 ALA A N 1
ATOM 1327 C CA . ALA A 1 177 ? 8.534 -20.349 8.121 1.00 51.19 177 ALA A CA 1
ATOM 1328 C C . ALA A 1 177 ? 7.062 -19.946 8.260 1.00 51.19 177 ALA A C 1
ATOM 1330 O O . ALA A 1 177 ? 6.549 -19.762 9.364 1.00 51.19 177 ALA A O 1
ATOM 1331 N N . GLY A 1 178 ? 6.405 -19.728 7.123 1.00 52.06 178 GLY A N 1
ATOM 1332 C CA . GLY A 1 178 ? 4.975 -19.475 7.095 1.00 52.06 178 GLY A CA 1
ATOM 1333 C C . GLY A 1 178 ? 4.224 -20.688 7.655 1.00 52.06 178 GLY A C 1
ATOM 1334 O O . GLY A 1 178 ? 4.604 -21.822 7.351 1.00 52.06 178 GLY A O 1
ATOM 1335 N N . PRO A 1 179 ? 3.160 -20.486 8.448 1.00 58.75 179 PRO A N 1
ATOM 1336 C CA . PRO A 1 179 ? 2.305 -21.578 8.874 1.00 58.75 179 PRO A CA 1
ATOM 1337 C C . PRO A 1 179 ? 1.655 -22.207 7.640 1.00 58.75 179 PRO A C 1
ATOM 1339 O O . PRO A 1 179 ? 0.943 -21.553 6.875 1.00 58.75 179 PRO A O 1
ATOM 1342 N N . SER A 1 180 ? 1.925 -23.493 7.445 1.00 54.41 180 SER A N 1
ATOM 1343 C CA . SER A 1 180 ? 1.178 -24.380 6.566 1.00 54.41 180 SER A CA 1
ATOM 1344 C C . SER A 1 180 ? -0.294 -24.349 6.971 1.00 54.41 180 SER A C 1
ATOM 1346 O O . SER A 1 180 ? -0.685 -24.925 7.983 1.00 54.41 180 SER A O 1
ATOM 1348 N N . VAL A 1 181 ? -1.101 -23.633 6.189 1.00 62.84 181 VAL A N 1
ATOM 1349 C CA . VAL A 1 181 ? -2.559 -23.634 6.310 1.00 62.84 181 VAL A CA 1
ATOM 1350 C C . VAL A 1 181 ? -3.058 -25.007 5.840 1.00 62.84 181 VAL A C 1
ATOM 1352 O O . VAL A 1 181 ? -2.791 -25.372 4.692 1.00 62.84 181 VAL A O 1
ATOM 1355 N N . PRO A 1 182 ? -3.754 -25.792 6.682 1.00 58.91 182 PRO A N 1
ATOM 1356 C CA . PRO A 1 182 ? -4.399 -27.017 6.237 1.00 58.91 182 PRO A CA 1
ATOM 1357 C C . PRO A 1 182 ? -5.498 -26.675 5.226 1.00 58.91 182 PRO A C 1
ATOM 1359 O O . PRO A 1 182 ? -6.295 -25.759 5.432 1.00 58.91 182 PRO A O 1
ATOM 1362 N N . GLY A 1 183 ? -5.504 -27.404 4.109 1.00 47.16 183 GLY A N 1
ATOM 1363 C CA . GLY A 1 183 ? -6.464 -27.245 3.026 1.00 47.16 183 GLY A CA 1
ATOM 1364 C C . GLY A 1 183 ? -7.901 -27.372 3.525 1.00 47.16 183 GLY A C 1
ATOM 1365 O O . GLY A 1 183 ? -8.358 -28.460 3.865 1.00 47.16 183 GLY A O 1
ATOM 1366 N N . GLY A 1 184 ? -8.610 -26.244 3.543 1.00 50.47 184 GLY A N 1
ATOM 1367 C CA . GLY A 1 184 ? -10.059 -26.205 3.656 1.00 50.47 184 GLY A CA 1
ATOM 1368 C C . GLY A 1 184 ? -10.681 -26.671 2.344 1.00 50.47 184 GLY A C 1
ATOM 1369 O O . GLY A 1 184 ? -10.377 -26.138 1.277 1.00 50.47 184 GLY A O 1
ATOM 1370 N N . ALA A 1 185 ? -11.522 -27.695 2.440 1.00 56.09 185 ALA A N 1
ATOM 1371 C CA . ALA A 1 185 ? -12.299 -28.255 1.348 1.00 56.09 185 ALA A CA 1
ATOM 1372 C C . ALA A 1 185 ? -13.130 -27.183 0.604 1.00 56.09 185 ALA A C 1
ATOM 1374 O O . ALA A 1 185 ? -13.578 -26.212 1.221 1.00 56.09 185 ALA A O 1
ATOM 1375 N N . PRO A 1 186 ? -13.402 -27.362 -0.702 1.00 59.66 186 PRO A N 1
ATOM 1376 C CA . PRO A 1 186 ? -14.358 -26.534 -1.426 1.00 59.66 186 PRO A CA 1
ATOM 1377 C C . PRO A 1 186 ? -15.774 -26.806 -0.899 1.00 59.66 186 PRO A C 1
ATOM 1379 O O . PRO A 1 186 ? -16.437 -27.763 -1.293 1.00 59.66 186 PRO A O 1
ATOM 1382 N N . GLY A 1 187 ? -16.234 -25.955 0.016 1.00 50.47 187 GLY A N 1
ATOM 1383 C CA . GLY A 1 187 ? -17.634 -25.873 0.406 1.00 50.47 187 GLY A CA 1
ATOM 1384 C C . GLY A 1 187 ? -18.465 -25.344 -0.760 1.00 50.47 187 GLY A C 1
ATOM 1385 O O . GLY A 1 187 ? -18.389 -24.172 -1.121 1.00 50.47 187 GLY A O 1
ATOM 1386 N N . THR A 1 188 ? -19.261 -26.228 -1.349 1.00 60.56 188 THR A N 1
ATOM 1387 C CA . THR A 1 188 ? -20.374 -25.917 -2.245 1.00 60.56 188 THR A CA 1
ATOM 1388 C C . THR A 1 188 ? -21.409 -25.080 -1.490 1.00 60.56 188 THR A C 1
ATOM 1390 O O . THR A 1 188 ? -22.133 -25.608 -0.648 1.00 60.56 188 THR A O 1
ATOM 1393 N N . GLY A 1 189 ? -21.464 -23.775 -1.755 1.00 49.12 189 GLY A N 1
ATOM 1394 C CA . GLY A 1 189 ? -22.337 -22.839 -1.047 1.00 49.12 189 GLY A CA 1
ATOM 1395 C C . GLY A 1 189 ? -23.184 -21.997 -1.993 1.00 49.12 189 GLY A C 1
ATOM 1396 O O . GLY A 1 189 ? -22.742 -20.944 -2.430 1.00 49.12 189 GLY A O 1
ATOM 1397 N N . GLY A 1 190 ? -24.387 -22.501 -2.284 1.00 49.09 190 GLY A N 1
ATOM 1398 C CA . GLY A 1 190 ? -25.631 -21.752 -2.494 1.00 49.09 190 GLY A CA 1
ATOM 1399 C C . GLY A 1 190 ? -25.606 -20.518 -3.396 1.00 49.09 190 GLY A C 1
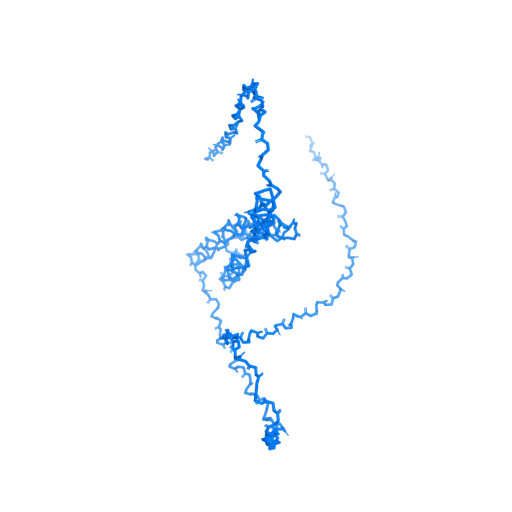ATOM 1400 O O . GLY A 1 190 ? -25.269 -19.418 -2.969 1.00 49.09 190 GLY A O 1
ATOM 1401 N N . THR A 1 191 ? -26.136 -20.673 -4.606 1.00 59.72 191 THR A N 1
ATOM 1402 C CA . THR A 1 191 ? -26.760 -19.573 -5.344 1.00 59.72 191 THR A CA 1
ATOM 1403 C C . THR A 1 191 ? -27.852 -18.917 -4.482 1.00 59.72 191 THR A C 1
ATOM 1405 O O . THR A 1 191 ? -28.780 -19.610 -4.055 1.00 59.72 191 THR A O 1
ATOM 1408 N N . PRO A 1 192 ? -27.791 -17.600 -4.210 1.00 64.62 192 PRO A N 1
ATOM 1409 C CA . PRO A 1 192 ? -28.890 -16.907 -3.559 1.00 64.62 192 PRO A CA 1
ATOM 1410 C C . PRO A 1 192 ? -30.096 -16.853 -4.503 1.00 64.62 192 PRO A C 1
ATOM 1412 O O . PRO A 1 192 ? -30.024 -16.357 -5.626 1.00 64.62 192 PRO A O 1
ATOM 1415 N N . ASN A 1 193 ? -31.200 -17.404 -4.011 1.00 65.75 193 ASN A N 1
ATOM 1416 C CA . ASN A 1 193 ? -32.541 -17.322 -4.569 1.00 65.75 193 ASN A CA 1
ATOM 1417 C C . ASN A 1 193 ? -32.960 -15.841 -4.714 1.00 65.75 193 ASN A C 1
ATOM 1419 O O . ASN A 1 193 ? -33.002 -15.142 -3.697 1.00 65.75 193 ASN A O 1
ATOM 1423 N N . PRO A 1 194 ? -33.269 -15.328 -5.921 1.00 64.62 194 PRO A N 1
ATOM 1424 C CA . PRO A 1 194 ? -33.857 -14.005 -6.070 1.00 64.62 194 PRO A CA 1
ATOM 1425 C C . PRO A 1 194 ? -35.328 -14.072 -5.643 1.00 64.62 194 PRO A C 1
ATOM 1427 O O . PRO A 1 194 ? -36.227 -14.302 -6.450 1.00 64.62 194 PRO A O 1
ATOM 1430 N N . GLY A 1 195 ? -35.562 -13.890 -4.342 1.00 58.22 195 GLY A N 1
ATOM 1431 C CA . GLY A 1 195 ? -36.888 -13.639 -3.791 1.00 58.22 195 GLY A CA 1
ATOM 1432 C C . GLY A 1 195 ? -37.486 -12.401 -4.452 1.00 58.22 195 GLY A C 1
ATOM 1433 O O . GLY A 1 195 ? -37.000 -11.286 -4.262 1.00 58.22 195 GLY A O 1
ATOM 1434 N N . GLY A 1 196 ? -38.507 -12.626 -5.275 1.00 57.12 196 GLY A N 1
ATOM 1435 C CA . GLY A 1 196 ? -39.272 -11.577 -5.928 1.00 57.12 196 GLY A CA 1
ATOM 1436 C C . GLY A 1 196 ? -40.051 -10.726 -4.919 1.00 57.12 196 GLY A C 1
ATOM 1437 O O . GLY A 1 196 ? -40.431 -11.216 -3.853 1.00 57.12 196 GLY A O 1
ATOM 1438 N N . PRO A 1 197 ? -40.318 -9.451 -5.241 1.00 67.06 197 PRO A N 1
ATOM 1439 C CA . PRO A 1 197 ? -41.241 -8.647 -4.464 1.00 67.06 197 PRO A CA 1
ATOM 1440 C C . PRO A 1 197 ? -42.678 -9.101 -4.744 1.00 67.06 197 PRO A C 1
ATOM 1442 O O . PRO A 1 197 ? -43.266 -8.775 -5.773 1.00 67.06 197 PRO A O 1
ATOM 1445 N N . SER A 1 198 ? -43.244 -9.846 -3.799 1.00 67.31 198 SER A N 1
ATOM 1446 C CA . SER A 1 198 ? -44.690 -9.932 -3.605 1.00 67.31 198 SER A CA 1
ATOM 1447 C C . SER A 1 198 ? -45.118 -8.678 -2.851 1.00 67.31 198 SER A C 1
ATOM 1449 O O . SER A 1 198 ? -44.728 -8.480 -1.699 1.00 67.31 198 SER A O 1
ATOM 1451 N N . SER A 1 199 ? -45.906 -7.810 -3.472 1.00 64.31 199 SER A N 1
ATOM 1452 C CA . SER A 1 199 ? -46.694 -6.818 -2.741 1.00 64.31 199 SER A CA 1
ATOM 1453 C C . SER A 1 199 ? -48.052 -6.620 -3.424 1.00 64.31 199 SER A C 1
ATOM 1455 O O . SER A 1 199 ? -48.115 -6.761 -4.648 1.00 64.31 199 SER A O 1
ATOM 1457 N N . PRO A 1 200 ? -49.106 -6.406 -2.613 1.00 66.31 200 PRO A N 1
ATOM 1458 C CA . PRO A 1 200 ? -50.520 -6.447 -2.994 1.00 66.31 200 PRO A CA 1
ATOM 1459 C C . PRO A 1 200 ? -51.003 -5.231 -3.789 1.00 66.31 200 PRO A C 1
ATOM 1461 O O . PRO A 1 200 ? -50.383 -4.150 -3.667 1.00 66.31 200 PRO A O 1
#

Foldseek 3Di:
DDDDDDDDDDPDDDDDDPDPDDDDPDDDDDPVVVVVVVVVVVVVVVPPPPPDAVPVLLVLLVVLLVLLVLLVLCPQPVPLSVQLVVLSVVLVVCSVVVVRVSSSVSSVSSSVSSNVSSVSSVVVVRDRNPPPPVPPPPPPDPPPDPPPDPPDPPPPPPDPDDDDDDDDPDDDDDPPPDDDDPDDDPPPDDDDDPDDDDDD

pLDDT: mean 77.11, std 19.01, range [42.84, 98.75]